Protein AF-A0A2D6R6U6-F1 (afdb_monomer)

Radius of gyration: 16.53 Å; Cα contacts (8 Å, |Δi|>4): 320; chains: 1; bounding box: 41×44×37 Å

Solvent-accessible surface area (backbone atoms only — not comparable to full-atom values): 11139 Å² total; per-residue (Å²): 133,80,77,81,86,73,83,76,66,48,96,68,79,71,74,35,70,37,63,84,36,68,64,39,64,75,57,48,53,78,77,46,60,88,78,75,74,70,75,86,62,77,70,47,96,72,96,57,82,69,40,32,35,40,24,59,66,36,67,55,63,60,60,64,62,50,55,50,46,52,56,31,35,74,85,51,52,38,37,34,40,40,35,25,20,75,60,87,32,64,49,41,37,47,33,55,37,48,74,24,45,37,32,29,30,71,57,94,58,29,40,35,30,33,59,62,76,26,39,39,36,37,38,54,41,75,38,60,62,87,79,50,86,69,68,77,25,38,30,39,48,48,57,98,48,68,78,61,32,64,76,74,37,72,61,49,65,58,52,50,59,68,26,37,43,85,69,17,38,37,41,50,84,55,98,60,63,69,71,62,72,76,72,55,95,87,59,64,66,47,83,82

Secondary structure (DSSP, 8-state):
-PPP--PPP---------TTPPP-HHHHTTTS-GGGG---PPP-----SS-EEEEET-TT--HHHHHHHHHH-TT--EEEEEEEESS--HHHHHHHHHHTT--EEEETTEEEEEETTEEEEEEEEES-GGGS-PPPEEEEEE-S-HHHHHHH-TTHHHHHHHHEEEEEEEEESSS-HHHHHTS-SS---EE-

Foldseek 3Di:
DPDPPDQDQDDDDFPAEDLPFAFQPVLVPVVDDPVLQPPQDDADDDPDQEFEEEEEQCQLVPVSVVNVCCNRHVPHQEYEYEYEYQDDNQSVNSVSCVVRRWGWDDDDQWIWYDPNRYTYIYRYHNDDLLPDQDAQGQEYEDDPCVVVCVVPPVCSVVSVVVSYDAQGEYEYPDPVPVVVVPPDDPGDYYYD

Mean predicted aligned error: 7.6 Å

Structure (mmCIF, N/CA/C/O backbone):
data_AF-A0A2D6R6U6-F1
#
_entry.id   AF-A0A2D6R6U6-F1
#
loop_
_atom_site.group_PDB
_atom_site.id
_atom_site.type_symbol
_atom_site.label_atom_id
_atom_site.label_alt_id
_atom_site.label_comp_id
_atom_site.label_asym_id
_atom_site.label_entity_id
_atom_site.label_seq_id
_atom_site.pdbx_PDB_ins_code
_atom_site.Cartn_x
_atom_site.Cartn_y
_atom_site.Cartn_z
_atom_site.occupancy
_atom_site.B_iso_or_equiv
_atom_site.auth_seq_id
_atom_site.auth_comp_id
_atom_site.auth_asym_id
_atom_site.auth_atom_id
_atom_site.pdbx_PDB_model_num
ATOM 1 N N . MET A 1 1 ? 19.396 -25.596 -2.307 1.00 34.66 1 MET A N 1
ATOM 2 C CA . MET A 1 1 ? 19.231 -24.477 -3.250 1.00 34.66 1 MET A CA 1
ATOM 3 C C . MET A 1 1 ? 17.756 -24.452 -3.569 1.00 34.66 1 MET A C 1
ATOM 5 O O . MET A 1 1 ? 17.288 -25.387 -4.201 1.00 34.66 1 MET A O 1
ATOM 9 N N . SER A 1 2 ? 17.017 -23.522 -2.977 1.00 37.47 2 SER A N 1
ATOM 10 C CA . SER A 1 2 ? 15.644 -23.236 -3.384 1.00 37.47 2 SER A CA 1
ATOM 11 C C . SER A 1 2 ? 15.709 -22.628 -4.780 1.00 37.47 2 SER A C 1
ATOM 13 O O . SER A 1 2 ? 16.531 -21.741 -5.023 1.00 37.47 2 SER A O 1
ATOM 15 N N . ASP A 1 3 ? 14.917 -23.156 -5.709 1.00 35.00 3 ASP A N 1
ATOM 16 C CA . ASP A 1 3 ? 14.762 -22.537 -7.020 1.00 35.00 3 ASP A CA 1
ATOM 17 C C . ASP A 1 3 ? 14.305 -21.081 -6.826 1.00 35.00 3 ASP A C 1
ATOM 19 O O . ASP A 1 3 ? 13.490 -20.819 -5.934 1.00 35.00 3 ASP A O 1
ATOM 23 N N . PRO A 1 4 ? 14.828 -20.115 -7.603 1.00 44.56 4 PRO A N 1
ATOM 24 C CA . PRO A 1 4 ? 14.353 -18.743 -7.521 1.00 44.56 4 PRO A CA 1
ATOM 25 C C . PRO A 1 4 ? 12.855 -18.740 -7.826 1.00 44.56 4 PRO A C 1
ATOM 27 O O . PRO A 1 4 ? 12.436 -19.183 -8.898 1.00 44.56 4 PRO A O 1
ATOM 30 N N . ILE A 1 5 ? 12.051 -18.258 -6.877 1.00 50.22 5 ILE A N 1
ATOM 31 C CA . ILE A 1 5 ? 10.611 -18.098 -7.062 1.00 50.22 5 ILE A CA 1
ATOM 32 C C . ILE A 1 5 ? 10.418 -16.982 -8.095 1.00 50.22 5 ILE A C 1
ATOM 34 O O . ILE A 1 5 ? 10.389 -15.797 -7.774 1.00 50.22 5 ILE A O 1
ATOM 38 N N . MET A 1 6 ? 10.364 -17.354 -9.374 1.00 53.22 6 MET A N 1
ATOM 39 C CA . MET A 1 6 ? 9.977 -16.441 -10.441 1.00 53.22 6 MET A CA 1
ATOM 40 C C . MET A 1 6 ? 8.458 -16.386 -10.492 1.00 53.22 6 MET A C 1
ATOM 42 O O . MET A 1 6 ? 7.807 -17.272 -11.048 1.00 53.22 6 MET A O 1
ATOM 46 N N . PHE A 1 7 ? 7.892 -15.322 -9.936 1.00 66.88 7 PHE A N 1
ATOM 47 C CA . PHE A 1 7 ? 6.492 -15.008 -10.161 1.00 66.88 7 PHE A CA 1
ATOM 48 C C . PHE A 1 7 ? 6.324 -14.557 -11.613 1.00 66.88 7 PHE A C 1
ATOM 50 O O . PHE A 1 7 ? 6.992 -13.631 -12.073 1.00 66.88 7 PHE A O 1
ATOM 57 N N . ILE A 1 8 ? 5.465 -15.246 -12.362 1.00 77.50 8 ILE A N 1
ATOM 58 C CA . ILE A 1 8 ? 5.165 -14.899 -13.752 1.00 77.50 8 ILE A CA 1
ATOM 59 C C . ILE A 1 8 ? 3.832 -14.151 -13.746 1.00 77.50 8 ILE A C 1
ATOM 61 O O . ILE A 1 8 ? 2.817 -14.739 -13.363 1.00 77.50 8 ILE A O 1
ATOM 65 N N . PRO A 1 9 ? 3.795 -12.874 -14.166 1.00 84.56 9 PRO A N 1
ATOM 66 C CA . PRO A 1 9 ? 2.547 -12.135 -14.195 1.00 84.56 9 PRO A CA 1
ATOM 67 C C . PRO A 1 9 ? 1.618 -12.769 -15.234 1.00 84.56 9 PRO A C 1
ATOM 69 O O . PRO A 1 9 ? 2.030 -13.052 -16.363 1.00 84.56 9 PRO A O 1
ATOM 72 N N . ARG A 1 10 ? 0.349 -12.964 -14.873 1.00 88.88 10 ARG A N 1
ATOM 73 C CA . ARG A 1 10 ? -0.690 -13.419 -15.804 1.00 88.88 10 ARG A CA 1
ATOM 74 C C . ARG A 1 10 ? -1.729 -12.334 -16.032 1.00 88.88 10 ARG A C 1
ATOM 76 O O . ARG A 1 10 ? -1.918 -11.431 -15.219 1.00 88.88 10 ARG A O 1
ATOM 83 N N . MET A 1 11 ? -2.417 -12.421 -17.166 1.00 88.06 11 MET A N 1
ATOM 84 C CA . MET A 1 11 ? -3.562 -11.558 -17.426 1.00 88.06 11 MET A CA 1
ATOM 85 C C . MET A 1 11 ? -4.702 -11.975 -16.491 1.00 88.06 11 MET A C 1
ATOM 87 O O . MET A 1 11 ? -5.223 -13.085 -16.592 1.00 88.06 11 MET A O 1
ATOM 91 N N . VAL A 1 12 ? -5.047 -11.093 -15.555 1.00 92.19 12 VAL A N 1
ATOM 92 C CA . VAL A 1 12 ? -6.158 -11.267 -14.616 1.00 92.19 12 VAL A CA 1
ATOM 93 C C . VAL A 1 12 ? -7.207 -10.205 -14.906 1.00 92.19 12 VAL A C 1
ATOM 95 O O . VAL A 1 12 ? -6.920 -9.009 -14.841 1.00 92.19 12 VAL A O 1
ATOM 98 N N . GLU A 1 13 ? -8.422 -10.655 -15.204 1.00 91.69 13 GLU A N 1
ATOM 99 C CA . GLU A 1 13 ? -9.580 -9.784 -15.395 1.00 91.69 13 GLU A CA 1
ATOM 100 C C . GLU A 1 13 ? -10.208 -9.409 -14.040 1.00 91.69 13 GLU A C 1
ATOM 102 O O . GLU A 1 13 ? -10.369 -10.286 -13.182 1.00 91.69 13 GLU A O 1
ATOM 107 N N . PRO A 1 14 ? -10.601 -8.138 -13.824 1.00 92.94 14 PRO A N 1
ATOM 108 C CA . PRO A 1 14 ? -11.310 -7.727 -12.617 1.00 92.94 14 PRO A CA 1
ATOM 109 C C . PRO A 1 14 ? -12.626 -8.497 -12.438 1.00 92.94 14 PRO A C 1
ATOM 111 O O . PRO A 1 14 ? -13.468 -8.541 -13.334 1.00 92.94 14 PRO A O 1
ATOM 114 N N . LYS A 1 15 ? -12.834 -9.062 -11.245 1.00 93.12 15 LYS A N 1
ATOM 115 C CA . LYS A 1 15 ? -14.048 -9.824 -10.881 1.00 93.12 15 LYS A CA 1
ATOM 116 C C . LYS A 1 15 ? -15.059 -8.992 -10.081 1.00 93.12 15 LYS A C 1
ATOM 118 O O . LYS A 1 15 ? -16.054 -9.527 -9.593 1.00 93.12 15 LYS A O 1
ATOM 123 N N . GLY A 1 16 ? -14.801 -7.692 -9.930 1.00 92.56 16 GLY A N 1
ATOM 124 C CA . GLY A 1 16 ? -15.546 -6.815 -9.032 1.00 92.56 16 GLY A CA 1
ATOM 125 C C . GLY A 1 16 ? -15.103 -6.974 -7.578 1.00 92.56 16 GLY A C 1
ATOM 126 O O . GLY A 1 16 ? -14.106 -7.623 -7.279 1.00 92.56 16 GLY A O 1
ATOM 127 N N . ILE A 1 17 ? -15.841 -6.357 -6.661 1.00 92.81 17 ILE A N 1
ATOM 128 C CA . ILE A 1 17 ? -15.498 -6.319 -5.236 1.00 92.81 17 ILE A CA 1
ATOM 129 C C . ILE A 1 17 ? -16.369 -7.331 -4.485 1.00 92.81 17 ILE A C 1
ATOM 131 O O . ILE A 1 17 ? -17.593 -7.279 -4.589 1.00 92.81 17 ILE A O 1
ATOM 135 N N . ASN A 1 18 ? -15.754 -8.227 -3.708 1.00 93.38 18 ASN A N 1
ATOM 136 C CA . ASN A 1 18 ? -16.461 -9.238 -2.917 1.00 93.38 18 ASN A CA 1
ATOM 137 C C . ASN A 1 18 ? -15.932 -9.260 -1.478 1.00 93.38 18 ASN A C 1
ATOM 139 O O . ASN A 1 18 ? -14.807 -9.691 -1.250 1.00 93.38 18 ASN A O 1
ATOM 143 N N . LYS A 1 19 ? -16.749 -8.819 -0.512 1.00 93.50 19 LYS A N 1
ATOM 144 C CA . LYS A 1 19 ? -16.375 -8.811 0.913 1.00 93.50 19 LYS A CA 1
ATOM 145 C C . LYS A 1 19 ? -16.313 -10.221 1.509 1.00 93.50 19 LYS A C 1
ATOM 147 O O . LYS A 1 19 ? -15.601 -10.462 2.471 1.00 93.50 19 LYS A O 1
ATOM 152 N N . GLN A 1 20 ? -17.070 -11.156 0.944 1.00 92.88 20 GLN A N 1
ATOM 153 C CA . GLN A 1 20 ? -17.152 -12.531 1.426 1.00 92.88 20 GLN A CA 1
ATOM 154 C C . GLN A 1 20 ? -16.005 -13.412 0.907 1.00 92.88 20 GLN A C 1
ATOM 156 O O . GLN A 1 20 ? -15.919 -14.577 1.290 1.00 92.88 20 GLN A O 1
ATOM 161 N N . ALA A 1 21 ? -15.147 -12.895 0.022 1.00 89.19 21 ALA A N 1
ATOM 162 C CA . ALA A 1 21 ? -13.956 -13.604 -0.422 1.00 89.19 21 ALA A CA 1
ATOM 163 C C . ALA A 1 21 ? -12.937 -13.661 0.725 1.00 89.19 21 ALA A C 1
ATOM 165 O O . ALA A 1 21 ? -12.518 -12.624 1.232 1.00 89.19 21 ALA A O 1
ATOM 166 N N . ILE A 1 22 ? -12.550 -14.872 1.130 1.00 86.56 22 ILE A N 1
ATOM 167 C CA . ILE A 1 22 ? -11.576 -15.092 2.202 1.00 86.56 22 ILE A CA 1
ATOM 168 C C . ILE A 1 22 ? -10.219 -15.410 1.556 1.00 86.56 22 ILE A C 1
ATOM 170 O O . ILE A 1 22 ? -10.116 -16.441 0.885 1.00 86.56 22 ILE A O 1
ATOM 174 N N . PRO A 1 23 ? -9.188 -14.564 1.749 1.00 90.19 23 PRO A N 1
ATOM 175 C CA . PRO A 1 23 ? -7.838 -14.834 1.272 1.00 90.19 23 PRO A CA 1
ATOM 176 C C . PRO A 1 23 ? -7.287 -16.174 1.783 1.00 90.19 23 PRO A C 1
ATOM 178 O O . PRO A 1 23 ? -7.346 -16.474 2.978 1.00 90.19 23 PRO A O 1
ATOM 181 N N . ASN A 1 24 ? -6.698 -16.968 0.890 1.00 90.81 24 ASN A N 1
ATOM 182 C CA . ASN A 1 24 ? -6.009 -18.206 1.240 1.00 90.81 24 ASN A CA 1
ATOM 183 C C . ASN A 1 24 ? -4.670 -17.892 1.932 1.00 90.81 24 ASN A C 1
ATOM 185 O O . ASN A 1 24 ? -3.688 -17.545 1.275 1.00 90.81 24 ASN A O 1
ATOM 189 N N . ARG A 1 25 ? -4.633 -18.041 3.263 1.00 87.19 25 ARG A N 1
ATOM 190 C CA . ARG A 1 25 ? -3.446 -17.780 4.096 1.00 87.19 25 ARG A CA 1
ATOM 191 C C . ARG A 1 25 ? -2.254 -18.670 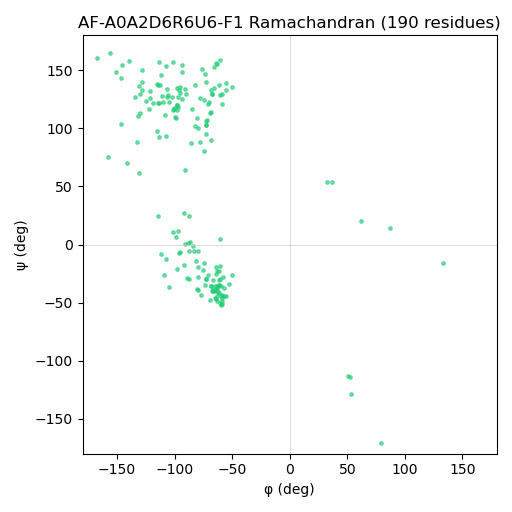3.766 1.00 87.19 25 ARG A C 1
ATOM 193 O O . ARG A 1 25 ? -1.135 -18.180 3.837 1.00 87.19 25 ARG A O 1
ATOM 200 N N . ASP A 1 26 ? -2.474 -19.926 3.385 1.00 86.81 26 ASP A N 1
ATOM 201 C CA . ASP A 1 26 ? -1.371 -20.824 3.031 1.00 86.81 26 ASP A CA 1
ATOM 202 C C . ASP A 1 26 ? -0.674 -20.352 1.756 1.00 86.81 26 ASP A C 1
ATOM 204 O O . ASP A 1 26 ? 0.548 -20.320 1.708 1.00 86.81 26 ASP A O 1
ATOM 208 N N . LYS A 1 27 ? -1.441 -19.867 0.774 1.00 86.94 27 LYS A N 1
ATOM 209 C CA . LYS A 1 27 ? -0.863 -19.251 -0.424 1.00 86.94 27 LYS A CA 1
ATOM 210 C C . LYS A 1 27 ? -0.172 -17.924 -0.149 1.00 86.94 27 LYS A C 1
ATOM 212 O O . LYS A 1 27 ? 0.832 -17.645 -0.781 1.00 86.94 27 LYS A O 1
ATOM 217 N N . ILE A 1 28 ? -0.683 -17.102 0.771 1.00 87.19 28 ILE A N 1
ATOM 218 C CA . ILE A 1 28 ? -0.016 -15.842 1.148 1.00 87.19 28 ILE A CA 1
ATOM 219 C C . ILE A 1 28 ? 1.416 -16.118 1.632 1.00 87.19 28 ILE A C 1
ATOM 221 O O . ILE A 1 28 ? 2.320 -15.373 1.271 1.00 87.19 28 ILE A O 1
ATOM 225 N N . ARG A 1 29 ? 1.638 -17.223 2.359 1.00 82.50 29 ARG A N 1
ATOM 226 C CA . ARG A 1 29 ? 2.976 -17.646 2.810 1.00 82.50 29 ARG A CA 1
ATOM 227 C C . ARG A 1 29 ? 3.941 -17.976 1.675 1.00 82.50 29 ARG A C 1
ATOM 229 O O . ARG A 1 29 ? 5.140 -17.909 1.870 1.00 82.50 29 ARG A O 1
ATOM 236 N N . GLU A 1 30 ? 3.444 -18.311 0.488 1.00 84.62 30 GLU A N 1
ATOM 237 C CA . GLU A 1 30 ? 4.302 -18.530 -0.684 1.00 84.62 30 GLU A CA 1
ATOM 238 C C . GLU A 1 30 ? 4.847 -17.208 -1.262 1.00 84.62 30 GLU A C 1
ATOM 240 O O . GLU A 1 30 ? 5.792 -17.230 -2.051 1.00 84.62 30 GLU A O 1
ATOM 245 N N . TYR A 1 31 ? 4.260 -16.063 -0.885 1.00 81.50 31 TYR A N 1
ATOM 246 C CA . TYR A 1 31 ? 4.647 -14.723 -1.348 1.00 81.50 31 TYR A CA 1
ATOM 247 C C . TYR A 1 31 ? 5.361 -13.873 -0.291 1.00 81.50 31 TYR A C 1
ATOM 249 O O . TYR A 1 31 ? 5.891 -12.819 -0.638 1.00 81.50 31 TYR A O 1
ATOM 257 N N . CYS A 1 32 ? 5.345 -14.295 0.970 1.00 74.81 32 CYS A N 1
ATOM 258 C CA . CYS A 1 32 ? 6.017 -13.628 2.082 1.00 74.81 32 CYS A CA 1
ATOM 259 C C . CYS A 1 32 ? 7.236 -14.452 2.511 1.00 74.81 32 CYS A C 1
ATOM 261 O O . CYS A 1 32 ? 7.265 -15.667 2.314 1.00 74.81 32 CYS A O 1
ATOM 263 N N . PHE A 1 33 ? 8.242 -13.808 3.097 1.00 65.31 33 PHE A N 1
ATOM 264 C CA . PHE A 1 33 ? 9.332 -14.546 3.738 1.00 65.31 33 PHE A CA 1
ATOM 265 C C . PHE A 1 33 ? 8.871 -15.113 5.094 1.00 65.31 33 PHE A C 1
ATOM 267 O O . PHE A 1 33 ? 7.981 -14.559 5.741 1.00 65.31 33 PHE A O 1
ATOM 274 N N . ASP A 1 34 ? 9.455 -16.240 5.522 1.00 57.00 34 ASP A N 1
ATOM 275 C CA . ASP A 1 34 ? 9.042 -16.964 6.738 1.00 57.00 34 ASP A CA 1
ATOM 276 C C . ASP A 1 34 ? 9.108 -16.100 8.019 1.00 57.00 34 ASP A C 1
ATOM 278 O O . ASP A 1 34 ? 8.351 -16.328 8.963 1.00 57.00 34 ASP A O 1
ATOM 282 N N . ASP A 1 35 ? 9.993 -15.103 8.050 1.00 53.91 35 ASP A N 1
ATOM 283 C CA . ASP A 1 35 ? 10.197 -14.136 9.134 1.00 53.91 35 ASP A CA 1
ATOM 284 C C . ASP A 1 35 ? 9.168 -12.988 9.158 1.00 53.91 35 ASP A C 1
ATOM 286 O O . ASP A 1 35 ? 8.931 -12.404 10.214 1.00 53.91 35 ASP A O 1
ATOM 290 N N . GLU A 1 36 ? 8.465 -12.725 8.053 1.00 55.34 36 GLU A N 1
ATOM 291 C CA . GLU A 1 36 ? 7.450 -11.661 7.941 1.00 55.34 36 GLU A CA 1
ATOM 292 C C . GLU A 1 36 ? 6.087 -12.049 8.554 1.00 55.34 36 GLU A C 1
ATOM 294 O O . GLU A 1 36 ? 5.157 -11.242 8.618 1.00 55.34 36 GLU A O 1
ATOM 299 N N . HIS A 1 37 ? 5.933 -13.299 9.001 1.00 48.91 37 HIS A N 1
ATOM 300 C CA . HIS A 1 37 ? 4.669 -13.832 9.517 1.00 48.91 37 HIS A CA 1
ATOM 301 C C . HIS A 1 37 ? 4.472 -13.686 11.027 1.00 48.91 37 HIS A C 1
ATOM 303 O O . HIS A 1 37 ? 3.334 -13.804 11.491 1.00 48.91 37 HIS A O 1
ATOM 309 N N . ASP A 1 38 ? 5.542 -13.447 11.787 1.00 49.56 38 ASP A N 1
ATOM 310 C CA . ASP A 1 38 ? 5.535 -13.533 13.255 1.00 49.56 38 ASP A CA 1
ATOM 311 C C . ASP A 1 38 ? 5.778 -12.175 13.938 1.00 49.56 38 ASP A C 1
ATOM 313 O O . ASP A 1 38 ? 6.224 -12.099 15.087 1.00 49.56 38 ASP A O 1
ATOM 317 N N . VAL A 1 39 ? 5.457 -11.079 13.242 1.00 52.00 39 VAL A N 1
ATOM 318 C CA . VAL A 1 39 ? 5.569 -9.731 13.804 1.00 52.00 39 VAL A CA 1
ATOM 319 C C . VAL A 1 39 ? 4.451 -9.530 14.835 1.00 52.00 39 VAL A C 1
ATOM 321 O O . VAL A 1 39 ? 3.304 -9.222 14.521 1.00 52.00 39 VAL A O 1
ATOM 324 N N . ARG A 1 40 ? 4.758 -9.767 16.113 1.00 53.22 40 ARG A N 1
ATOM 325 C CA . ARG A 1 40 ? 3.856 -9.439 17.226 1.00 53.22 40 ARG A CA 1
ATOM 326 C C . ARG A 1 40 ? 3.936 -7.952 17.508 1.00 53.22 40 ARG A C 1
ATOM 328 O O . ARG A 1 40 ? 4.719 -7.521 18.349 1.00 53.22 40 ARG A O 1
ATOM 335 N N . VAL A 1 41 ? 3.109 -7.188 16.814 1.00 63.22 41 VAL A N 1
ATOM 336 C CA . VAL A 1 41 ? 3.035 -5.747 17.013 1.00 63.22 41 VAL A CA 1
ATOM 337 C C . VAL A 1 41 ? 1.873 -5.399 17.936 1.00 63.22 41 VAL A C 1
ATOM 339 O O . VAL A 1 41 ? 0.776 -5.941 17.799 1.00 63.22 41 VAL A O 1
ATOM 342 N N . GLU A 1 42 ? 2.107 -4.514 18.905 1.00 64.94 42 GLU A N 1
ATOM 343 C CA . GLU A 1 42 ? 1.032 -3.992 19.750 1.00 64.94 42 GLU A CA 1
ATOM 344 C C . GLU A 1 42 ? 0.094 -3.105 18.922 1.00 64.94 42 GLU A C 1
ATOM 346 O O . GLU A 1 42 ? 0.555 -2.231 18.182 1.00 64.94 42 GLU A O 1
ATOM 351 N N . GLU A 1 43 ? -1.218 -3.320 19.071 1.00 75.62 43 GLU A N 1
ATOM 352 C CA . GLU A 1 43 ? -2.266 -2.510 18.440 1.00 75.62 43 GLU A CA 1
ATOM 353 C C . GLU A 1 43 ? -2.025 -1.019 18.691 1.00 75.62 43 GLU A C 1
ATOM 355 O O . GLU A 1 43 ? -1.744 -0.600 19.818 1.00 75.62 43 GLU A O 1
ATOM 360 N N . GLN A 1 44 ? -2.184 -0.211 17.642 1.00 72.00 44 GLN A N 1
ATOM 361 C CA . GLN A 1 44 ? -2.017 1.231 17.734 1.00 72.00 44 GLN A CA 1
ATOM 362 C C . GLN A 1 44 ? -3.324 1.980 17.491 1.00 72.00 44 GLN A C 1
ATOM 364 O O . GLN A 1 44 ?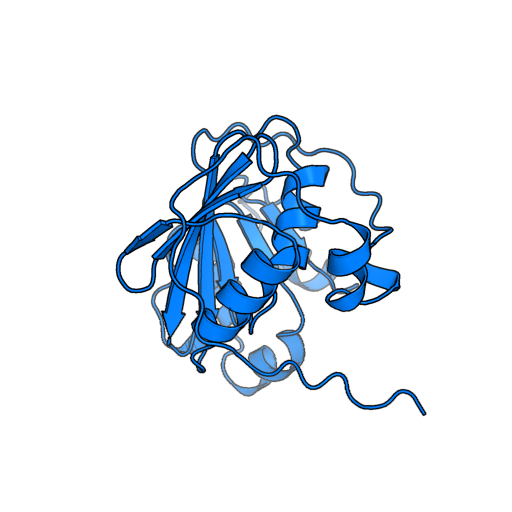 -4.068 1.674 16.557 1.00 72.00 44 GLN A O 1
ATOM 369 N N . PRO A 1 45 ? -3.622 3.019 18.292 1.00 71.62 45 PRO A N 1
ATOM 370 C CA . PRO A 1 45 ? -4.827 3.803 18.099 1.00 71.62 45 PRO A CA 1
ATOM 371 C C . PRO A 1 45 ? -4.694 4.683 16.849 1.00 71.62 45 PRO A C 1
ATOM 373 O O . PRO A 1 45 ? -4.084 5.751 16.885 1.00 71.62 45 PRO A O 1
ATOM 376 N N . LEU A 1 46 ? -5.337 4.279 15.753 1.00 76.94 46 LEU A N 1
ATOM 377 C CA . LEU A 1 46 ? -5.488 5.105 14.555 1.00 76.94 46 LEU A CA 1
ATOM 378 C C . LEU A 1 46 ? -6.930 5.599 14.428 1.00 76.94 46 LEU A C 1
ATOM 380 O O . LEU A 1 46 ? -7.795 4.941 13.859 1.00 76.94 46 LEU A O 1
ATOM 384 N N . ILE A 1 47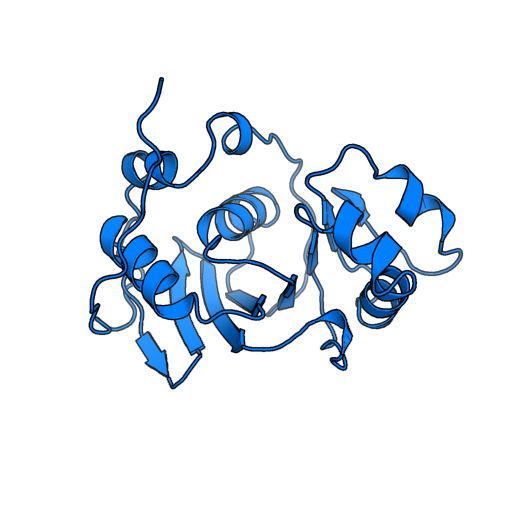 ? -7.196 6.795 14.955 1.00 78.06 47 ILE A N 1
ATOM 385 C CA . ILE A 1 47 ? -8.526 7.425 14.897 1.00 78.06 47 ILE A CA 1
ATOM 386 C C . ILE A 1 47 ? -8.614 8.293 13.637 1.00 78.06 47 ILE A C 1
ATOM 388 O O . ILE A 1 47 ? -8.683 9.521 13.704 1.00 78.06 47 ILE A O 1
ATOM 392 N N . ILE A 1 48 ? -8.537 7.651 12.473 1.00 84.06 48 ILE A N 1
ATOM 393 C CA . ILE A 1 48 ? -8.638 8.302 11.163 1.00 84.06 48 ILE A CA 1
ATOM 394 C C . ILE A 1 48 ? -9.583 7.466 10.309 1.00 84.06 48 ILE A C 1
ATOM 396 O O . ILE A 1 48 ? -9.395 6.264 10.179 1.00 84.06 48 ILE A O 1
ATOM 400 N N . GLU A 1 49 ? -10.610 8.095 9.738 1.00 82.31 49 GLU A N 1
ATOM 401 C CA . GLU A 1 49 ? -11.658 7.373 9.000 1.00 82.31 49 GLU A CA 1
ATOM 402 C C . GLU A 1 49 ? -11.139 6.762 7.686 1.00 82.31 49 GLU A C 1
ATOM 404 O O . GLU A 1 49 ? -11.564 5.683 7.281 1.00 82.31 49 GLU A O 1
ATOM 409 N N . HIS A 1 50 ? -10.213 7.461 7.024 1.00 89.81 50 HIS A N 1
ATOM 410 C CA . HIS A 1 50 ? -9.664 7.086 5.722 1.00 89.81 50 HIS A CA 1
ATOM 411 C C . HIS A 1 50 ? -8.153 7.386 5.666 1.00 89.81 50 HIS A C 1
ATOM 413 O O . HIS A 1 50 ? -7.735 8.342 5.004 1.00 89.81 50 HIS A O 1
ATOM 419 N N . PRO A 1 51 ? -7.316 6.638 6.406 1.00 95.94 51 PRO A N 1
ATOM 420 C CA . PRO A 1 51 ? -5.876 6.821 6.379 1.00 95.94 51 PRO A CA 1
ATOM 421 C C . PRO A 1 51 ? -5.303 6.534 4.988 1.00 95.94 51 PRO A C 1
ATOM 423 O O . PRO A 1 51 ? -5.861 5.783 4.186 1.00 95.94 51 PRO A O 1
ATOM 426 N N . LEU A 1 52 ? -4.146 7.141 4.734 1.00 97.69 52 LEU A N 1
ATOM 427 C CA . LEU A 1 52 ? -3.352 6.927 3.533 1.00 97.69 52 LEU A CA 1
ATOM 428 C C . LEU A 1 52 ? -2.010 6.367 3.979 1.00 97.69 52 LEU A C 1
ATOM 430 O O . LEU A 1 52 ? -1.321 7.011 4.776 1.00 97.69 52 LEU A O 1
ATOM 434 N N . LEU A 1 53 ? -1.681 5.187 3.466 1.00 96.94 53 LEU A N 1
A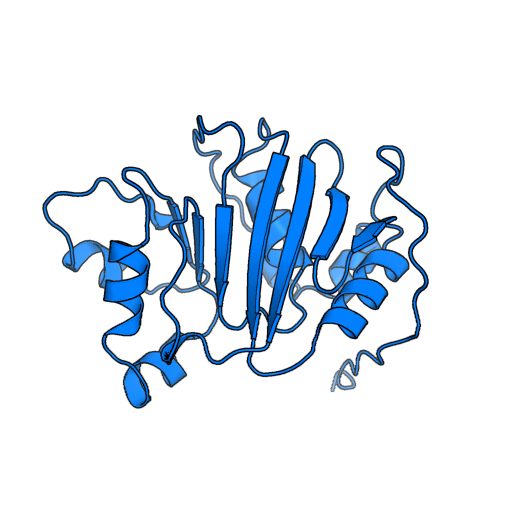TOM 435 C CA . LEU A 1 53 ? -0.393 4.532 3.621 1.00 96.94 53 LEU A CA 1
ATOM 436 C C . LEU A 1 53 ? 0.446 4.800 2.375 1.00 96.94 53 LEU A C 1
ATOM 438 O O . LEU A 1 53 ? 0.044 4.450 1.266 1.00 96.94 53 LEU A O 1
ATOM 442 N N . LEU A 1 54 ? 1.594 5.440 2.565 1.00 96.44 54 LEU A N 1
ATOM 443 C CA . LEU A 1 54 ? 2.584 5.675 1.522 1.00 96.44 54 LEU A CA 1
ATOM 444 C C . LEU A 1 54 ? 3.621 4.549 1.548 1.00 96.44 54 LEU A C 1
ATOM 446 O O . LEU A 1 54 ? 4.244 4.336 2.587 1.00 96.44 54 LEU A O 1
ATOM 450 N N . TYR A 1 55 ? 3.822 3.880 0.410 1.00 94.19 55 TYR A N 1
ATOM 451 C CA . TYR A 1 55 ? 4.813 2.813 0.261 1.00 94.19 55 TYR A CA 1
ATOM 452 C C . TYR A 1 55 ? 5.645 3.015 -1.022 1.00 94.19 55 TYR A C 1
ATOM 454 O O . TYR A 1 55 ? 5.252 2.566 -2.105 1.00 94.19 55 TYR A O 1
ATOM 462 N N . PRO A 1 56 ? 6.752 3.776 -0.949 1.00 91.81 56 PRO A N 1
ATOM 463 C CA . PRO A 1 56 ? 7.676 3.927 -2.066 1.00 91.81 56 PRO A CA 1
ATOM 464 C C . PRO A 1 56 ? 8.512 2.652 -2.256 1.00 91.81 56 PRO A C 1
ATOM 466 O O . PRO A 1 56 ? 8.807 1.972 -1.282 1.00 91.81 56 PRO A O 1
ATOM 469 N N . GLY A 1 57 ? 8.846 2.357 -3.518 1.00 89.31 57 GLY A N 1
ATOM 470 C CA . GLY A 1 57 ? 9.357 1.084 -4.058 1.00 89.31 57 GLY A CA 1
ATOM 471 C C . GLY A 1 57 ? 8.753 -0.144 -3.428 1.00 89.31 57 GLY A C 1
ATOM 472 O O . GLY A 1 57 ? 9.455 -1.030 -2.951 1.00 89.31 57 GLY A O 1
ATOM 473 N N . SER A 1 58 ? 7.430 -0.175 -3.457 1.00 89.12 58 SER A N 1
ATOM 474 C CA . SER A 1 58 ? 6.654 -1.321 -3.020 1.00 89.12 58 SER A CA 1
ATOM 475 C C . SER A 1 58 ? 6.952 -2.582 -3.834 1.00 89.12 58 SER A C 1
ATOM 477 O O . SER A 1 58 ? 6.550 -3.670 -3.438 1.00 89.12 58 SER A O 1
ATOM 479 N N . GLY A 1 59 ? 7.542 -2.470 -5.028 1.00 90.81 59 GLY A N 1
ATOM 480 C CA . GLY A 1 59 ? 7.601 -3.571 -5.973 1.00 90.81 59 GLY A CA 1
ATOM 481 C C . GLY A 1 59 ? 6.199 -4.132 -6.223 1.00 90.81 59 GLY A C 1
ATOM 482 O O . GLY A 1 59 ? 5.238 -3.394 -6.473 1.00 90.81 59 GLY A O 1
ATOM 483 N N . CYS A 1 60 ? 6.075 -5.450 -6.074 1.00 90.50 60 CYS A N 1
ATOM 484 C CA . CYS A 1 60 ? 4.798 -6.166 -6.053 1.00 90.50 60 CYS A CA 1
ATOM 485 C C . CYS A 1 60 ? 4.311 -6.545 -4.640 1.00 90.50 60 CYS A C 1
ATOM 487 O O . CYS A 1 60 ? 3.350 -7.303 -4.516 1.00 90.50 60 CYS A O 1
ATOM 489 N N . ASP A 1 61 ? 4.934 -6.016 -3.584 1.00 89.38 61 ASP A N 1
ATOM 490 C CA . ASP A 1 61 ? 4.683 -6.376 -2.187 1.00 89.38 61 ASP A CA 1
ATOM 491 C C . ASP A 1 61 ? 3.358 -5.804 -1.660 1.00 89.38 61 ASP A C 1
ATOM 493 O O . ASP A 1 61 ? 3.291 -4.764 -1.005 1.00 89.38 61 ASP A O 1
ATOM 497 N N . ILE A 1 62 ? 2.260 -6.483 -1.989 1.00 93.31 62 ILE A N 1
ATOM 498 C CA . ILE A 1 62 ? 0.925 -6.113 -1.517 1.00 93.31 62 ILE A CA 1
ATOM 499 C C . ILE A 1 62 ? 0.581 -6.740 -0.165 1.00 93.31 62 ILE A C 1
ATOM 501 O O . ILE A 1 62 ? -0.181 -6.151 0.598 1.00 93.31 62 ILE A O 1
ATOM 505 N N . PHE A 1 63 ? 1.117 -7.920 0.154 1.00 92.00 63 PHE A N 1
ATOM 506 C CA . PHE A 1 63 ? 0.695 -8.658 1.345 1.00 92.00 63 PHE A CA 1
ATOM 507 C C . PHE A 1 63 ? 1.352 -8.156 2.619 1.00 92.00 63 PHE A C 1
ATOM 509 O O . PHE A 1 63 ? 0.660 -8.050 3.627 1.00 92.00 63 PHE A O 1
ATOM 516 N N . HIS A 1 64 ? 2.628 -7.781 2.587 1.00 87.56 64 HIS A N 1
ATOM 517 C CA . HIS A 1 64 ? 3.321 -7.315 3.781 1.00 87.56 64 HIS A CA 1
ATOM 518 C C . HIS A 1 64 ? 2.641 -6.077 4.417 1.00 87.56 64 HIS A C 1
ATOM 520 O O . HIS A 1 64 ? 2.290 -6.146 5.603 1.00 87.56 64 HIS A O 1
ATOM 526 N N . PRO A 1 65 ? 2.337 -4.982 3.683 1.00 90.62 65 PRO A N 1
ATOM 527 C CA . PRO A 1 65 ? 1.620 -3.846 4.266 1.00 90.62 65 PRO A CA 1
ATOM 528 C C . PRO A 1 65 ? 0.176 -4.190 4.665 1.00 90.62 65 PRO A C 1
ATOM 530 O O . PRO A 1 65 ? -0.334 -3.619 5.627 1.00 90.62 65 PRO A O 1
ATOM 533 N N . LEU A 1 66 ? -0.494 -5.127 3.978 1.00 92.88 66 LEU A N 1
ATOM 534 C CA . LEU A 1 66 ? -1.832 -5.590 4.379 1.00 92.88 66 LEU A CA 1
ATOM 535 C C . LEU A 1 66 ? -1.805 -6.309 5.729 1.00 92.88 66 LEU A C 1
ATOM 537 O O . LEU A 1 66 ? -2.647 -6.027 6.578 1.00 92.88 66 LEU A O 1
ATOM 541 N N . LEU A 1 67 ? -0.842 -7.211 5.928 1.00 88.81 67 LEU A N 1
ATOM 542 C CA . LEU A 1 67 ? -0.683 -7.970 7.167 1.00 88.81 67 LEU A CA 1
ATOM 543 C C . LEU A 1 67 ? -0.377 -7.044 8.350 1.00 88.81 67 LEU A C 1
ATOM 545 O O . LEU A 1 67 ? -1.019 -7.163 9.391 1.00 88.81 67 LEU A O 1
ATOM 549 N N . HIS A 1 68 ? 0.518 -6.070 8.164 1.00 87.25 68 HIS A N 1
ATOM 550 C CA . HIS A 1 68 ? 0.832 -5.087 9.202 1.00 87.25 68 HIS A CA 1
ATOM 551 C C . HIS A 1 68 ? -0.371 -4.218 9.552 1.00 87.25 68 HIS A C 1
ATOM 553 O O . HIS A 1 68 ? -0.683 -4.051 10.725 1.00 87.25 68 HIS A O 1
ATOM 559 N N . VAL A 1 69 ? -1.082 -3.685 8.553 1.00 90.56 69 VAL A N 1
ATOM 560 C CA . VAL A 1 69 ? -2.273 -2.857 8.795 1.00 90.56 69 VAL A CA 1
ATOM 561 C C . VAL A 1 69 ? -3.372 -3.653 9.501 1.00 90.56 69 VAL A C 1
ATOM 563 O O . VAL A 1 69 ? -4.007 -3.120 10.408 1.00 90.56 69 VAL A O 1
ATOM 566 N N . GLU A 1 70 ? -3.583 -4.913 9.113 1.00 88.56 70 GLU A N 1
ATOM 567 C CA . GLU A 1 70 ? -4.557 -5.811 9.743 1.00 88.56 70 GLU A CA 1
ATOM 568 C C . GLU A 1 70 ? -4.264 -6.015 11.238 1.00 88.56 70 GLU A C 1
ATOM 570 O O . GLU A 1 70 ? -5.185 -5.975 12.054 1.00 88.56 70 GLU A O 1
ATOM 575 N N . GLN A 1 71 ? -2.995 -6.211 11.601 1.00 85.00 71 GLN A N 1
ATOM 576 C CA . GLN A 1 71 ? -2.576 -6.436 12.987 1.00 85.00 71 GLN A CA 1
ATOM 577 C C . GLN A 1 71 ? -2.552 -5.146 13.813 1.00 85.00 71 GLN A C 1
ATOM 579 O O . GLN A 1 71 ? -3.013 -5.128 14.953 1.00 85.00 71 GLN A O 1
ATOM 584 N N . LEU A 1 72 ? -2.029 -4.064 13.237 1.00 86.94 72 LEU A N 1
ATOM 585 C CA . LEU A 1 72 ? -1.838 -2.786 13.918 1.00 86.94 72 LEU A CA 1
ATOM 586 C C . LEU A 1 72 ? -3.132 -2.019 14.145 1.00 86.94 72 LEU A C 1
ATOM 588 O O . LEU A 1 72 ? -3.256 -1.313 15.146 1.00 86.94 72 LEU A O 1
ATOM 592 N N . PHE A 1 73 ? -4.071 -2.127 13.206 1.00 90.06 73 PHE A N 1
ATOM 593 C CA . PHE A 1 73 ? -5.287 -1.322 13.175 1.00 90.06 73 PHE A CA 1
ATOM 594 C C . PHE A 1 73 ? -6.528 -2.209 12.979 1.00 90.06 73 PHE A C 1
ATOM 596 O O . PHE A 1 73 ? -7.263 -2.034 12.005 1.00 90.06 73 PHE A O 1
ATOM 603 N N . PRO A 1 74 ? -6.826 -3.140 13.903 1.00 88.62 74 PRO A N 1
ATOM 604 C CA . PRO A 1 74 ? -7.893 -4.132 13.733 1.00 88.62 74 PRO A CA 1
ATOM 605 C C . PRO A 1 74 ? -9.299 -3.514 13.650 1.00 88.62 74 PRO A C 1
ATOM 607 O O . PRO A 1 74 ? -10.235 -4.145 13.162 1.00 88.62 74 PRO A O 1
ATOM 610 N N . SER A 1 75 ? -9.471 -2.273 14.114 1.00 89.56 75 SER A N 1
ATOM 611 C CA . SER A 1 75 ? -10.730 -1.522 14.010 1.00 89.56 75 SER A CA 1
ATOM 612 C C . SER A 1 75 ? -10.879 -0.727 12.705 1.00 89.56 75 SER A C 1
ATOM 614 O O . SER A 1 75 ? -11.938 -0.139 12.459 1.00 89.56 75 SER A O 1
ATOM 616 N N . LEU A 1 76 ? -9.847 -0.696 11.855 1.00 92.69 76 LEU A N 1
ATOM 617 C CA . LEU A 1 76 ? -9.843 0.085 10.627 1.00 92.69 76 LEU A CA 1
ATOM 618 C C . LEU A 1 76 ? -10.717 -0.566 9.552 1.00 92.69 76 LEU A C 1
ATOM 620 O O . LEU A 1 76 ? -10.510 -1.707 9.155 1.00 92.69 76 LEU A O 1
ATOM 624 N N . GLN A 1 77 ? -11.678 0.194 9.029 1.00 94.06 77 GLN A N 1
ATOM 625 C CA . GLN A 1 77 ? -12.624 -0.310 8.026 1.00 94.06 77 GLN A CA 1
ATOM 626 C C . GLN A 1 77 ? -12.244 0.052 6.592 1.00 94.06 77 GLN A C 1
ATOM 628 O O . GLN A 1 77 ? -12.741 -0.566 5.651 1.00 94.06 77 GLN A O 1
ATOM 633 N N . LYS A 1 78 ? -11.421 1.087 6.398 1.00 96.56 78 LYS A N 1
ATOM 634 C CA . LYS A 1 78 ? -11.045 1.595 5.076 1.00 96.56 78 LYS A CA 1
ATOM 635 C C . LYS A 1 78 ? -9.621 2.123 5.088 1.00 96.56 78 LYS A C 1
ATOM 637 O O . LYS A 1 78 ? -9.222 2.771 6.047 1.00 96.56 78 LYS A O 1
ATOM 642 N N . ILE A 1 79 ? -8.886 1.921 4.001 1.00 97.88 79 ILE A N 1
ATOM 643 C CA . ILE A 1 79 ? -7.556 2.504 3.825 1.00 97.88 79 ILE A CA 1
ATOM 644 C C . ILE A 1 79 ? -7.245 2.742 2.352 1.00 97.88 79 ILE A C 1
ATOM 646 O O . ILE A 1 79 ? -7.677 1.992 1.472 1.00 97.88 79 ILE A O 1
ATOM 650 N N . THR A 1 80 ? -6.455 3.778 2.098 1.00 98.44 80 THR A N 1
ATOM 651 C CA . THR A 1 80 ? -5.844 4.015 0.797 1.00 98.44 80 THR A CA 1
ATOM 652 C C . THR A 1 80 ? -4.369 3.648 0.853 1.00 98.44 80 THR A C 1
ATOM 654 O O . THR A 1 80 ? -3.620 4.208 1.648 1.00 98.44 80 THR A O 1
ATOM 657 N N . PHE A 1 81 ? -3.935 2.733 -0.004 1.00 98.31 81 PHE A N 1
ATOM 658 C CA . PHE A 1 81 ? -2.526 2.442 -0.240 1.00 98.31 81 PHE A CA 1
ATOM 659 C C . PHE A 1 81 ? -2.057 3.245 -1.443 1.00 98.31 81 PHE A C 1
ATOM 661 O O . PHE A 1 81 ? -2.692 3.218 -2.495 1.00 98.31 81 PHE A O 1
ATOM 668 N N . HIS A 1 82 ? -0.942 3.950 -1.304 1.00 97.81 82 HIS A N 1
ATOM 669 C CA . HIS A 1 82 ? -0.275 4.628 -2.406 1.00 97.81 82 HIS A CA 1
ATOM 670 C C . HIS A 1 82 ? 1.088 3.985 -2.618 1.00 97.81 82 HIS A C 1
ATOM 672 O O . HIS A 1 82 ? 2.055 4.284 -1.919 1.00 97.81 82 HIS A O 1
ATOM 678 N N . PHE A 1 83 ? 1.123 3.072 -3.583 1.00 96.38 83 PHE A N 1
ATOM 679 C CA . PHE A 1 83 ? 2.321 2.359 -3.999 1.00 96.38 83 PHE A CA 1
ATOM 680 C C . PHE A 1 83 ? 3.002 3.159 -5.100 1.00 96.38 83 PHE A C 1
ATOM 682 O O . PHE A 1 83 ? 2.354 3.567 -6.068 1.00 96.38 83 PHE A O 1
ATOM 689 N N . ILE A 1 84 ? 4.297 3.405 -4.943 1.00 94.69 84 ILE A N 1
ATOM 690 C CA . ILE A 1 84 ? 5.098 4.139 -5.923 1.00 94.69 84 ILE A CA 1
ATOM 691 C C . ILE A 1 84 ? 6.274 3.261 -6.300 1.00 94.69 84 ILE A C 1
ATOM 693 O O . ILE A 1 84 ? 7.050 2.908 -5.426 1.00 94.69 84 ILE A O 1
ATOM 697 N N . ASP A 1 85 ? 6.447 2.960 -7.579 1.00 93.31 85 ASP A N 1
ATOM 698 C CA . ASP A 1 85 ? 7.602 2.197 -8.049 1.00 93.31 85 ASP A CA 1
ATOM 699 C C . ASP A 1 85 ? 8.040 2.666 -9.439 1.00 93.31 85 ASP A C 1
ATOM 701 O O . ASP A 1 85 ? 7.239 3.224 -10.185 1.00 93.31 85 ASP A O 1
ATOM 705 N N . GLN A 1 86 ? 9.307 2.474 -9.797 1.00 91.75 86 GLN A N 1
ATOM 706 C CA . GLN A 1 86 ? 9.803 2.820 -11.129 1.00 91.75 86 GLN A CA 1
ATOM 707 C C . GLN A 1 86 ? 9.299 1.842 -12.195 1.00 91.75 86 GLN A C 1
ATOM 709 O O . GLN A 1 86 ? 9.087 2.254 -13.339 1.00 91.75 86 GLN A O 1
ATOM 714 N N . ASP A 1 87 ? 9.048 0.589 -11.813 1.00 92.25 87 ASP A N 1
ATOM 715 C CA . ASP A 1 87 ? 8.560 -0.448 -12.714 1.00 92.25 87 ASP A CA 1
ATOM 716 C C . ASP A 1 87 ? 7.053 -0.698 -12.558 1.00 92.25 87 ASP A C 1
ATOM 718 O O . ASP A 1 87 ? 6.417 -0.423 -11.538 1.00 92.25 87 ASP A O 1
ATOM 722 N N . ASN A 1 88 ? 6.440 -1.249 -13.607 1.00 91.88 88 ASN A N 1
ATOM 723 C CA . ASN A 1 88 ? 5.014 -1.562 -13.602 1.00 91.88 88 ASN A CA 1
ATOM 724 C C . ASN A 1 88 ? 4.728 -2.945 -12.996 1.00 91.88 88 ASN A C 1
ATOM 726 O O . ASN A 1 88 ? 4.578 -3.933 -13.717 1.00 91.88 88 ASN A O 1
ATOM 730 N N . TYR A 1 89 ? 4.569 -2.997 -11.674 1.00 93.56 89 TYR A N 1
ATOM 731 C CA . TYR A 1 89 ? 4.244 -4.225 -10.937 1.00 93.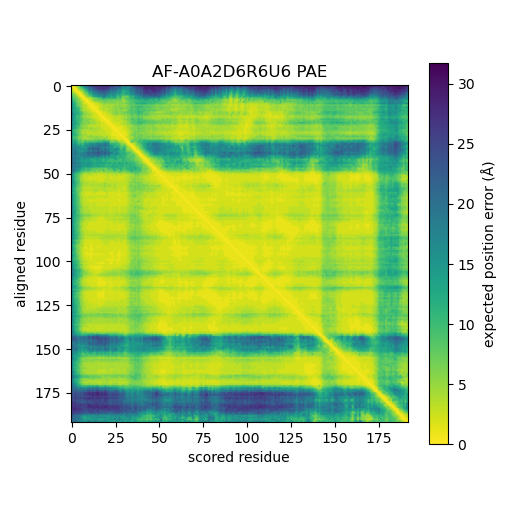56 89 TYR A CA 1
ATOM 732 C C . TYR A 1 89 ? 2.747 -4.521 -10.805 1.00 93.56 89 TYR A C 1
ATOM 734 O O . TYR A 1 89 ? 2.366 -5.548 -10.240 1.00 93.56 89 TYR A O 1
ATOM 742 N N . LEU A 1 90 ? 1.869 -3.683 -11.366 1.00 93.69 90 LEU A N 1
ATOM 743 C CA . LEU A 1 90 ? 0.425 -3.834 -11.187 1.00 93.69 90 LEU A CA 1
ATOM 744 C C . LEU A 1 90 ? -0.102 -5.191 -11.694 1.00 93.69 90 LEU A C 1
ATOM 746 O O . LEU A 1 90 ? -1.012 -5.764 -11.097 1.00 93.69 90 LEU A O 1
ATOM 750 N N . ALA A 1 91 ? 0.464 -5.729 -12.779 1.00 93.19 91 ALA A N 1
ATOM 751 C CA . ALA A 1 91 ? 0.091 -7.053 -13.288 1.00 93.19 91 ALA A CA 1
ATOM 752 C C . ALA A 1 91 ? 0.446 -8.184 -12.303 1.00 93.19 91 ALA A C 1
ATOM 754 O O . ALA A 1 91 ? -0.314 -9.145 -12.162 1.00 93.19 91 ALA A O 1
ATOM 755 N N . MET A 1 92 ? 1.566 -8.043 -11.591 1.00 94.12 92 MET A N 1
ATOM 756 C CA . MET A 1 92 ? 1.984 -8.992 -10.564 1.00 94.12 92 MET A CA 1
ATOM 757 C C . MET A 1 92 ? 1.062 -8.925 -9.352 1.00 94.12 92 MET A C 1
ATOM 759 O O . MET A 1 92 ? 0.528 -9.945 -8.936 1.00 94.12 92 MET A O 1
ATOM 763 N N . ILE A 1 93 ? 0.779 -7.713 -8.867 1.00 95.81 93 ILE A N 1
ATOM 764 C CA . ILE A 1 93 ? -0.125 -7.489 -7.732 1.00 95.81 93 ILE A CA 1
ATOM 765 C C . ILE A 1 93 ? -1.498 -8.119 -8.004 1.00 95.81 93 ILE A C 1
ATOM 767 O O . ILE A 1 93 ? -2.040 -8.826 -7.161 1.00 95.81 93 ILE A O 1
ATOM 771 N N . LYS A 1 94 ? -2.048 -7.936 -9.211 1.00 96.12 94 LYS A N 1
ATOM 772 C CA . LYS A 1 94 ? -3.312 -8.577 -9.616 1.00 96.12 94 LYS A CA 1
ATOM 773 C C . LYS A 1 94 ? -3.237 -10.101 -9.610 1.00 96.12 94 LYS A C 1
ATOM 775 O O . LYS A 1 94 ? -4.194 -10.748 -9.198 1.00 96.12 94 LYS A O 1
ATOM 780 N N . THR A 1 95 ? -2.123 -10.655 -10.087 1.00 95.12 95 THR A N 1
ATOM 781 C CA . THR A 1 95 ? -1.875 -12.103 -10.088 1.00 95.12 95 THR A CA 1
ATOM 782 C C . THR A 1 95 ? -1.880 -12.640 -8.662 1.00 95.12 95 THR A C 1
ATOM 784 O O . THR A 1 95 ? -2.646 -13.550 -8.368 1.00 95.12 95 THR A O 1
ATOM 787 N N . MET A 1 96 ? -1.127 -11.999 -7.767 1.00 94.81 96 MET A N 1
ATOM 788 C CA . MET A 1 96 ? -1.044 -12.360 -6.352 1.00 94.81 96 MET A CA 1
ATOM 789 C C . MET A 1 96 ? -2.413 -12.299 -5.667 1.00 94.81 96 MET A C 1
ATOM 791 O O . MET A 1 96 ? -2.818 -13.264 -5.023 1.00 94.81 96 MET A O 1
ATOM 795 N N . LEU A 1 97 ? -3.162 -11.203 -5.851 1.00 95.75 97 LEU A N 1
ATOM 796 C CA . LEU A 1 97 ? -4.513 -11.057 -5.298 1.00 95.75 97 LEU A CA 1
ATOM 797 C C . LEU A 1 97 ? -5.452 -12.165 -5.799 1.00 95.75 97 LEU A C 1
ATOM 799 O O . LEU A 1 97 ? -6.151 -12.781 -4.996 1.00 95.75 97 LEU A O 1
ATOM 803 N N . ASP A 1 98 ? -5.443 -12.465 -7.099 1.00 95.06 98 ASP A N 1
ATOM 804 C CA . ASP A 1 98 ? -6.279 -13.528 -7.668 1.00 95.06 98 ASP A CA 1
ATOM 805 C C . ASP A 1 98 ? -5.873 -14.920 -7.174 1.00 95.06 98 ASP A C 1
ATOM 807 O O . ASP A 1 98 ? -6.735 -15.749 -6.884 1.00 95.06 98 ASP A O 1
ATOM 811 N N . ASP A 1 99 ? -4.570 -15.176 -7.041 1.00 94.12 99 ASP A N 1
ATOM 812 C CA . ASP A 1 99 ? -4.036 -16.461 -6.595 1.00 94.12 99 ASP A CA 1
ATOM 813 C C . ASP A 1 99 ? -4.468 -16.795 -5.168 1.00 94.12 99 ASP A C 1
ATOM 815 O O . ASP A 1 99 ? -4.804 -17.955 -4.898 1.00 94.12 99 ASP A O 1
ATOM 819 N N . VAL A 1 100 ? -4.521 -15.792 -4.286 1.00 94.75 100 VAL A N 1
ATOM 820 C CA . VAL A 1 100 ? -5.012 -15.947 -2.909 1.00 94.75 100 VAL A CA 1
ATOM 821 C C . VAL A 1 100 ? -6.537 -15.845 -2.806 1.00 94.75 100 VAL A C 1
ATOM 823 O O . VAL A 1 100 ? -7.078 -16.015 -1.720 1.00 94.75 100 VAL A O 1
ATOM 826 N N . GLY A 1 101 ? -7.250 -15.613 -3.912 1.00 94.44 101 GLY A N 1
ATOM 827 C CA . GLY A 1 101 ? -8.714 -15.584 -3.953 1.00 94.44 101 GLY A CA 1
ATOM 828 C C . GLY A 1 101 ? -9.354 -14.228 -3.638 1.00 94.44 101 GLY A C 1
ATOM 829 O O . GLY A 1 101 ? -10.563 -14.169 -3.422 1.00 94.44 101 GLY A O 1
ATOM 830 N N . VAL A 1 102 ? -8.589 -13.133 -3.631 1.00 96.06 102 VAL A N 1
ATOM 831 C CA . VAL A 1 102 ? -9.124 -11.772 -3.481 1.00 96.06 102 VAL A CA 1
ATOM 832 C C . VAL A 1 102 ? -9.726 -11.299 -4.802 1.00 96.06 102 VAL A C 1
ATOM 834 O O . VAL A 1 102 ? -9.078 -11.288 -5.848 1.00 96.06 102 VAL A O 1
ATOM 837 N N . HIS A 1 103 ? -10.982 -10.860 -4.751 1.00 95.81 103 HIS A N 1
ATOM 838 C CA . HIS A 1 103 ? -11.642 -10.220 -5.885 1.00 95.81 103 HIS A CA 1
ATOM 839 C C . HIS A 1 103 ? -11.432 -8.707 -5.824 1.00 95.81 103 HIS A C 1
ATOM 841 O O . HIS A 1 103 ? -11.641 -8.087 -4.778 1.00 95.81 103 HIS A O 1
ATOM 847 N N . PHE A 1 104 ? -11.073 -8.114 -6.960 1.00 97.44 104 PHE A N 1
ATOM 848 C CA . PHE A 1 104 ? -10.869 -6.678 -7.082 1.00 97.44 104 PHE A CA 1
ATOM 849 C C . PHE A 1 104 ? -11.648 -6.070 -8.254 1.00 97.44 104 PHE A C 1
ATOM 851 O O . PHE A 1 104 ? -11.870 -6.696 -9.298 1.00 97.44 104 PHE A O 1
ATOM 858 N N . ALA A 1 105 ? -12.025 -4.805 -8.083 1.00 97.38 105 ALA A N 1
ATOM 859 C CA . ALA A 1 105 ? -12.348 -3.901 -9.177 1.00 97.38 105 ALA A CA 1
ATOM 860 C C . ALA A 1 105 ? -11.106 -3.092 -9.564 1.00 97.38 105 ALA A C 1
ATOM 862 O O . ALA A 1 105 ? -10.210 -2.878 -8.746 1.00 97.38 105 ALA A O 1
ATOM 863 N N . GLN A 1 106 ? -11.068 -2.631 -10.811 1.00 95.88 106 GLN A N 1
ATOM 864 C CA . GLN A 1 106 ? -9.985 -1.807 -11.330 1.00 95.88 106 GLN A CA 1
ATOM 865 C C . GLN A 1 106 ? -10.546 -0.579 -12.046 1.00 95.88 106 GLN A C 1
ATOM 867 O O . GLN A 1 106 ? -11.442 -0.705 -12.878 1.00 95.88 106 GLN A O 1
ATOM 872 N N . ASP A 1 107 ? -9.934 0.575 -11.790 1.00 93.75 107 ASP A N 1
ATOM 873 C CA . ASP A 1 107 ? -10.031 1.764 -12.636 1.00 93.75 107 ASP A CA 1
ATOM 874 C C . ASP A 1 107 ? -8.618 2.285 -12.926 1.00 93.75 107 ASP A C 1
ATOM 876 O O . ASP A 1 107 ? -7.901 2.719 -12.028 1.00 93.75 107 ASP A O 1
ATOM 880 N N . LYS A 1 108 ? -8.178 2.217 -14.187 1.00 91.12 108 LYS A N 1
ATOM 881 C CA . LYS A 1 108 ? -6.812 2.586 -14.606 1.00 91.12 108 LYS A CA 1
ATOM 882 C C . LYS A 1 108 ? -5.740 1.892 -13.743 1.00 91.12 108 LYS A C 1
ATOM 884 O O . LYS A 1 108 ? -5.595 0.673 -13.833 1.00 91.12 108 LYS A O 1
ATOM 889 N N . GLN A 1 109 ? -4.994 2.668 -12.954 1.00 91.12 109 GLN A N 1
ATOM 890 C CA . GLN A 1 109 ? -3.917 2.231 -12.057 1.00 91.12 109 GLN A CA 1
ATOM 891 C C . GLN A 1 109 ? -4.386 2.056 -10.601 1.00 91.12 109 GLN A C 1
ATOM 893 O O . GLN A 1 109 ? -3.575 1.941 -9.685 1.00 91.12 109 GLN A O 1
ATOM 898 N N . GLN A 1 110 ? -5.698 2.075 -10.377 1.00 96.62 110 GLN A N 1
ATOM 899 C CA . GLN A 1 110 ? -6.310 1.897 -9.074 1.00 96.62 110 GLN A CA 1
ATOM 900 C C . GLN A 1 110 ? -6.964 0.519 -8.986 1.00 96.62 110 GLN A C 1
ATOM 902 O O . GLN A 1 110 ? -7.698 0.123 -9.895 1.00 96.62 110 GLN A O 1
ATOM 907 N N . LEU A 1 111 ? -6.726 -0.191 -7.883 1.00 97.88 111 LEU A N 1
ATOM 908 C CA . LEU A 1 111 ? -7.463 -1.394 -7.499 1.00 97.88 111 LEU A CA 1
ATOM 909 C C . LEU A 1 111 ? -8.303 -1.111 -6.259 1.00 97.88 111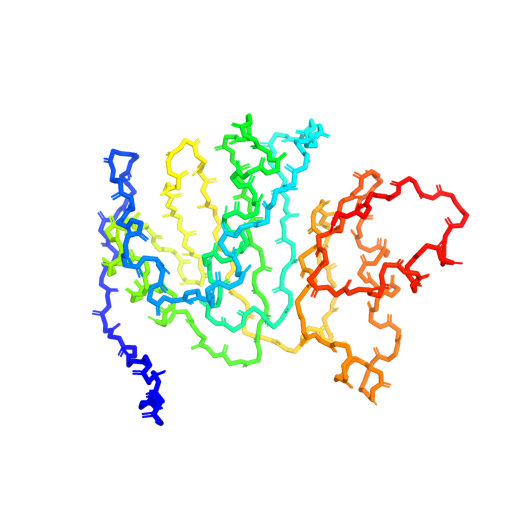 LEU A C 1
ATOM 911 O O . LEU A 1 111 ? -7.899 -0.355 -5.378 1.00 97.88 111 LEU A O 1
ATOM 915 N N . GLN A 1 112 ? -9.465 -1.744 -6.178 1.00 98.38 112 GLN A N 1
ATOM 916 C CA . GLN A 1 112 ? -10.313 -1.719 -4.992 1.00 98.38 112 GLN A CA 1
ATOM 917 C C . GLN A 1 112 ? -10.712 -3.139 -4.629 1.00 98.38 112 GLN A C 1
ATOM 919 O O . GLN A 1 112 ? -11.186 -3.880 -5.491 1.00 98.38 112 GLN A O 1
ATOM 924 N N . PHE A 1 113 ? -10.529 -3.519 -3.370 1.00 98.06 113 PHE A N 1
ATOM 925 C CA . PHE A 1 113 ? -10.825 -4.864 -2.888 1.00 98.06 113 PHE A CA 1
ATOM 926 C C . PHE A 1 113 ? -11.093 -4.873 -1.383 1.00 98.06 113 PHE A C 1
ATOM 928 O O . PHE A 1 113 ? -10.796 -3.911 -0.676 1.00 98.06 113 PHE A O 1
ATOM 935 N N . TRP A 1 114 ? -11.669 -5.970 -0.899 1.00 97.56 114 TRP A N 1
ATOM 936 C CA . TRP A 1 114 ? -11.759 -6.237 0.534 1.00 97.56 114 TRP A CA 1
ATOM 937 C C . TRP A 1 114 ? -10.603 -7.126 0.970 1.00 97.56 114 TRP A C 1
ATOM 939 O O . TRP A 1 114 ? -10.296 -8.124 0.319 1.00 97.56 114 TRP A O 1
ATOM 949 N N . TRP A 1 115 ? -10.002 -6.760 2.093 1.00 95.25 115 TRP A N 1
ATOM 950 C CA . TRP A 1 115 ? -9.120 -7.595 2.888 1.00 95.25 115 TRP A CA 1
ATOM 951 C C . TRP A 1 115 ? -9.825 -7.860 4.219 1.00 95.25 115 TRP A C 1
ATOM 953 O O . TRP A 1 115 ? -9.796 -7.031 5.125 1.00 95.25 115 TRP A O 1
ATOM 963 N N . HIS A 1 116 ? -10.561 -8.969 4.300 1.00 89.44 116 HIS A N 1
ATOM 964 C CA . HIS A 1 116 ? -11.518 -9.244 5.382 1.00 89.44 116 HIS A CA 1
ATOM 965 C C . HIS A 1 116 ? -12.515 -8.087 5.589 1.00 89.44 116 HIS A C 1
ATOM 967 O O . HIS A 1 116 ? -13.332 -7.800 4.712 1.00 89.44 116 HIS A O 1
ATOM 973 N N . ASP A 1 117 ? -12.453 -7.407 6.736 1.00 91.31 117 ASP A N 1
ATOM 974 C CA . ASP A 1 117 ? -13.299 -6.265 7.088 1.00 91.31 117 ASP A CA 1
ATOM 975 C C . ASP A 1 117 ? -12.706 -4.900 6.702 1.00 91.31 117 ASP A C 1
ATOM 977 O O . ASP A 1 117 ? -13.361 -3.875 6.905 1.00 91.31 117 ASP A O 1
ATOM 981 N N . LEU A 1 118 ? -11.521 -4.882 6.086 1.00 95.06 118 LEU A N 1
ATOM 982 C CA . LEU A 1 118 ? -10.839 -3.684 5.607 1.00 95.06 118 LEU A CA 1
ATOM 983 C C . LEU A 1 118 ? -11.086 -3.480 4.108 1.00 95.06 118 LEU A C 1
ATOM 985 O O . LEU A 1 118 ? -10.715 -4.305 3.274 1.00 95.06 118 LEU A O 1
ATOM 989 N N . PHE A 1 119 ? -11.681 -2.352 3.738 1.00 97.12 119 PHE A N 1
ATOM 990 C CA . PHE A 1 119 ? -11.801 -1.939 2.345 1.00 97.12 119 PHE A CA 1
ATOM 991 C C . PHE A 1 119 ? -10.543 -1.196 1.898 1.00 97.12 119 PHE A C 1
ATOM 993 O O . PHE A 1 119 ? -10.238 -0.109 2.393 1.00 97.12 119 PHE A O 1
ATOM 1000 N N . VAL A 1 120 ? -9.832 -1.759 0.928 1.00 98.31 120 VAL A N 1
ATOM 1001 C CA . VAL A 1 120 ? -8.557 -1.232 0.447 1.00 98.31 120 VAL A CA 1
ATOM 1002 C C . VAL A 1 120 ? -8.755 -0.581 -0.910 1.00 98.31 120 VAL A C 1
ATOM 1004 O O . VAL A 1 120 ? -9.290 -1.185 -1.841 1.00 98.31 120 VAL A O 1
ATOM 1007 N N . THR A 1 121 ? -8.288 0.657 -1.032 1.00 98.38 121 THR A N 1
ATOM 1008 C CA . THR A 1 121 ? -8.064 1.304 -2.323 1.00 98.38 121 THR A CA 1
ATOM 1009 C C . THR A 1 121 ? -6.567 1.415 -2.569 1.00 98.38 121 THR A C 1
ATOM 1011 O O . THR A 1 121 ? -5.886 2.175 -1.895 1.00 98.38 121 THR A O 1
ATOM 1014 N N . LEU A 1 122 ? -6.048 0.676 -3.542 1.00 98.31 122 LEU A N 1
ATOM 1015 C CA . LEU A 1 122 ? -4.649 0.734 -3.948 1.00 98.31 122 LEU A CA 1
ATOM 1016 C C . LEU A 1 122 ? -4.498 1.655 -5.156 1.00 98.31 122 LEU A C 1
ATOM 1018 O O . LEU A 1 122 ? -5.019 1.347 -6.222 1.00 98.31 122 LEU A O 1
ATOM 1022 N N . HIS A 1 123 ? -3.741 2.736 -5.014 1.00 97.88 123 HIS A N 1
ATOM 1023 C CA . HIS A 1 123 ? -3.241 3.549 -6.117 1.00 97.88 123 HIS A CA 1
ATOM 1024 C C . HIS A 1 123 ? -1.807 3.135 -6.420 1.00 97.88 123 HIS A C 1
ATOM 1026 O O . HIS A 1 123 ? -0.920 3.332 -5.590 1.00 97.88 123 HIS A O 1
ATOM 1032 N N . PHE A 1 124 ? -1.580 2.589 -7.612 1.00 97.06 124 PHE A N 1
ATOM 1033 C CA . PHE A 1 124 ? -0.241 2.284 -8.095 1.00 97.06 124 PHE A CA 1
ATOM 1034 C C . PHE A 1 124 ? 0.261 3.421 -8.991 1.00 97.06 124 PHE A C 1
ATOM 1036 O O . PHE A 1 124 ? -0.407 3.822 -9.944 1.00 97.06 124 PHE A O 1
ATOM 1043 N N . GLN A 1 125 ? 1.437 3.963 -8.701 1.00 96.25 125 GLN A N 1
ATOM 1044 C CA . GLN A 1 125 ? 2.037 5.042 -9.473 1.00 96.25 125 GLN A CA 1
ATOM 1045 C C . GLN A 1 125 ? 3.409 4.622 -9.990 1.00 96.25 125 GLN A C 1
ATOM 1047 O O . GLN A 1 125 ? 4.340 4.432 -9.215 1.00 96.25 125 GLN A O 1
ATOM 1052 N N . ILE A 1 126 ? 3.534 4.557 -11.316 1.00 95.75 126 ILE A N 1
ATOM 1053 C CA . ILE A 1 126 ? 4.810 4.296 -11.987 1.00 95.75 126 ILE A CA 1
ATOM 1054 C C . ILE A 1 126 ? 5.613 5.601 -12.009 1.00 95.75 126 ILE A C 1
ATOM 1056 O O . ILE A 1 126 ? 5.314 6.496 -12.805 1.00 95.75 126 ILE A O 1
ATOM 1060 N N . ALA A 1 127 ? 6.570 5.750 -11.096 1.00 93.38 127 ALA A N 1
ATOM 1061 C CA . ALA A 1 127 ? 7.417 6.928 -10.965 1.00 93.38 127 ALA A CA 1
ATOM 1062 C C . ALA A 1 127 ? 8.620 6.696 -10.035 1.00 93.38 127 ALA A C 1
ATOM 1064 O O . ALA A 1 127 ? 8.606 5.849 -9.148 1.00 93.38 127 ALA A O 1
ATOM 1065 N N . ASN A 1 128 ? 9.638 7.549 -10.165 1.00 90.81 128 ASN A N 1
ATOM 1066 C CA . ASN A 1 128 ? 10.722 7.625 -9.191 1.00 90.81 128 ASN A CA 1
ATOM 1067 C C . ASN A 1 128 ? 10.296 8.460 -7.969 1.00 90.81 128 ASN A C 1
ATOM 1069 O O . ASN A 1 128 ? 10.220 9.691 -8.061 1.00 90.81 128 ASN A O 1
ATOM 1073 N N . ALA A 1 129 ? 10.083 7.805 -6.821 1.00 89.56 129 ALA A N 1
ATOM 1074 C CA . ALA A 1 129 ? 9.699 8.445 -5.559 1.00 89.56 129 ALA A CA 1
ATOM 1075 C C . ALA A 1 129 ? 10.645 9.590 -5.149 1.00 89.56 129 ALA A C 1
ATOM 1077 O O . ALA A 1 129 ? 10.181 10.620 -4.654 1.00 89.56 129 ALA A O 1
ATOM 1078 N N . PHE A 1 130 ? 11.946 9.479 -5.448 1.00 88.38 130 PHE A N 1
ATOM 1079 C CA . PHE A 1 130 ? 12.932 10.519 -5.143 1.00 88.38 130 PHE A CA 1
ATOM 1080 C C . PHE A 1 130 ? 12.677 11.824 -5.902 1.00 88.38 130 PHE A C 1
ATOM 1082 O O . PHE A 1 130 ? 13.009 12.895 -5.412 1.00 88.38 130 PHE A O 1
ATOM 1089 N N . SER A 1 131 ? 12.014 11.790 -7.056 1.00 87.81 131 SER A N 1
ATOM 1090 C CA . SER A 1 131 ? 11.718 12.997 -7.847 1.00 87.81 131 SER A CA 1
ATOM 1091 C C . SER A 1 131 ? 10.330 13.601 -7.604 1.00 87.81 131 SER A C 1
ATOM 1093 O O . SER A 1 131 ? 10.028 14.671 -8.129 1.00 87.81 131 SER A O 1
ATOM 1095 N N . LEU A 1 132 ? 9.470 12.941 -6.824 1.00 90.12 132 LEU A N 1
ATOM 1096 C CA . LEU A 1 132 ? 8.068 13.331 -6.692 1.00 90.12 132 LEU A CA 1
ATOM 1097 C C . LEU A 1 132 ? 7.794 14.252 -5.505 1.00 90.12 132 LEU A C 1
ATOM 1099 O O . LEU A 1 132 ? 8.353 14.103 -4.418 1.00 90.12 132 LEU A O 1
ATOM 1103 N N . THR A 1 133 ? 6.813 15.136 -5.660 1.00 92.50 133 THR A N 1
ATOM 1104 C CA . THR A 1 133 ? 6.121 15.689 -4.494 1.00 92.50 133 THR A CA 1
ATOM 1105 C C . THR A 1 133 ? 5.309 14.573 -3.841 1.00 92.50 133 THR A C 1
ATOM 1107 O O . THR A 1 133 ? 4.374 14.050 -4.446 1.00 92.50 133 THR A O 1
ATOM 1110 N N . LEU A 1 134 ? 5.681 14.197 -2.617 1.00 92.81 134 LEU A N 1
ATOM 1111 C CA . LEU A 1 134 ? 5.001 13.136 -1.880 1.00 92.81 134 LEU A CA 1
ATOM 1112 C C . LEU A 1 134 ? 3.623 13.614 -1.396 1.00 92.81 134 LEU A C 1
ATOM 1114 O O . LEU A 1 134 ? 3.495 14.759 -0.946 1.00 92.81 134 LEU A O 1
ATOM 1118 N N . PRO A 1 135 ? 2.587 12.763 -1.468 1.00 94.44 135 PRO A N 1
ATOM 1119 C CA . PRO A 1 135 ? 1.271 13.100 -0.946 1.00 94.44 135 PRO A CA 1
ATOM 1120 C C . PRO A 1 135 ? 1.323 13.238 0.576 1.00 94.44 135 PRO A C 1
ATOM 1122 O O . PRO A 1 135 ? 2.113 12.574 1.257 1.00 94.44 135 PRO A O 1
ATOM 1125 N N . LYS A 1 136 ? 0.421 14.056 1.125 1.00 96.12 136 LYS A N 1
ATOM 1126 C CA . LYS A 1 136 ? 0.158 14.019 2.562 1.00 96.12 136 LYS A CA 1
ATOM 1127 C C . LYS A 1 136 ? -0.348 12.627 2.944 1.00 96.12 136 LYS A C 1
ATOM 1129 O O . LYS A 1 136 ? -1.253 12.102 2.297 1.00 96.12 136 LYS A O 1
ATOM 1134 N N . HIS A 1 137 ? 0.268 12.030 3.957 1.00 95.62 137 HIS A N 1
ATOM 1135 C CA . HIS A 1 137 ? 0.029 10.640 4.339 1.00 95.62 137 HIS A CA 1
ATOM 1136 C C . HIS A 1 137 ? -0.016 10.474 5.857 1.00 95.62 137 HIS A C 1
ATOM 1138 O O . HIS A 1 137 ? 0.464 11.322 6.612 1.00 95.62 137 HIS A O 1
ATOM 1144 N N . HIS A 1 138 ? -0.655 9.394 6.292 1.00 95.00 138 HIS A N 1
ATOM 1145 C CA . HIS A 1 138 ? -0.896 9.085 7.701 1.00 95.00 138 HIS A CA 1
ATOM 1146 C C . HIS A 1 138 ? 0.027 7.980 8.192 1.00 95.00 138 HIS A C 1
ATOM 1148 O O . HIS A 1 138 ? 0.482 8.020 9.330 1.00 95.00 138 HIS A O 1
ATOM 1154 N N . ILE A 1 139 ? 0.291 7.014 7.316 1.00 93.62 139 ILE A N 1
ATOM 1155 C CA . ILE A 1 139 ? 1.175 5.890 7.566 1.00 93.62 139 ILE A CA 1
ATOM 1156 C C . ILE A 1 139 ? 2.266 5.942 6.501 1.00 93.62 139 ILE A C 1
ATOM 1158 O O . ILE A 1 139 ? 1.972 6.123 5.317 1.00 93.62 139 ILE A O 1
ATOM 1162 N N . TYR A 1 140 ? 3.515 5.810 6.913 1.00 92.19 140 TYR A N 1
ATOM 1163 C CA . TYR A 1 140 ? 4.637 5.563 6.021 1.00 92.19 140 TYR A CA 1
ATOM 1164 C C . TYR A 1 140 ? 5.128 4.142 6.264 1.00 92.19 140 TYR A C 1
ATOM 1166 O O . TYR A 1 140 ? 5.440 3.789 7.399 1.00 92.19 140 TYR A O 1
ATOM 1174 N N . PHE A 1 141 ? 5.138 3.334 5.207 1.00 88.88 141 PHE A N 1
ATOM 1175 C CA . PHE A 1 141 ? 5.657 1.976 5.249 1.00 88.88 141 PHE A CA 1
ATOM 1176 C C . PHE A 1 141 ? 7.078 1.986 4.696 1.00 88.88 141 PHE A C 1
ATOM 1178 O O . PHE A 1 141 ? 7.294 2.214 3.502 1.00 88.88 141 PHE A O 1
ATOM 1185 N N . GLU A 1 142 ? 8.047 1.799 5.580 1.00 83.88 142 GLU A N 1
ATOM 1186 C CA . GLU A 1 142 ? 9.456 1.766 5.244 1.00 83.88 142 GLU A CA 1
ATOM 1187 C C . GLU A 1 142 ? 9.936 0.320 5.150 1.00 83.88 142 GLU A C 1
ATOM 1189 O O . GLU A 1 142 ? 10.117 -0.360 6.158 1.00 83.88 142 GLU A O 1
ATOM 1194 N N . LYS A 1 143 ? 10.222 -0.118 3.923 1.00 74.19 143 LYS A N 1
ATOM 1195 C CA . LYS A 1 143 ? 10.927 -1.372 3.664 1.00 74.19 143 LYS A CA 1
ATOM 1196 C C . LYS A 1 143 ? 12.108 -1.122 2.737 1.00 74.19 143 LYS A C 1
ATOM 1198 O O . LYS A 1 143 ? 11.968 -0.405 1.755 1.00 74.19 143 LYS A O 1
ATOM 1203 N N . SER A 1 144 ? 13.274 -1.664 3.089 1.00 58.47 144 SER A N 1
ATOM 1204 C CA . SER A 1 144 ? 14.492 -1.822 2.267 1.00 58.47 144 SER A CA 1
ATOM 1205 C C . SER A 1 144 ? 14.780 -0.749 1.199 1.00 58.47 144 SER A C 1
ATOM 1207 O O . SER A 1 144 ? 15.044 -1.059 0.040 1.00 58.47 144 SER A O 1
ATOM 1209 N N . PHE A 1 145 ? 14.818 0.521 1.605 1.00 55.97 145 PHE A N 1
ATOM 1210 C CA . PHE A 1 145 ? 15.280 1.633 0.762 1.00 55.97 145 PHE A CA 1
ATOM 1211 C C . PHE A 1 145 ? 16.594 2.264 1.225 1.00 55.97 145 PHE A C 1
ATOM 1213 O O . PHE A 1 145 ? 17.140 3.118 0.528 1.00 55.97 145 PHE A O 1
ATOM 1220 N N . THR A 1 146 ? 17.096 1.883 2.396 1.00 52.88 146 THR A N 1
ATOM 1221 C CA . THR A 1 146 ? 18.142 2.624 3.113 1.00 52.88 146 THR A CA 1
ATOM 1222 C C . THR A 1 146 ? 19.407 2.808 2.274 1.00 52.88 146 THR A C 1
ATOM 1224 O O . THR A 1 146 ? 19.894 3.925 2.144 1.00 52.88 146 THR A O 1
ATOM 1227 N N . ILE A 1 147 ? 19.856 1.755 1.583 1.00 51.03 147 ILE A N 1
ATOM 1228 C CA . ILE A 1 147 ? 21.090 1.794 0.781 1.00 51.03 147 ILE A CA 1
ATOM 1229 C C . ILE A 1 147 ? 20.949 2.722 -0.439 1.00 51.03 147 ILE A C 1
ATOM 1231 O O . ILE A 1 147 ? 21.865 3.474 -0.752 1.00 51.03 147 ILE A O 1
ATOM 1235 N N . MET A 1 148 ? 19.795 2.721 -1.117 1.00 56.88 148 MET A N 1
ATOM 1236 C CA . MET A 1 148 ? 19.578 3.578 -2.293 1.00 56.88 148 MET A CA 1
ATOM 1237 C C . MET A 1 148 ? 19.235 5.029 -1.916 1.00 56.88 148 MET A C 1
ATOM 1239 O O . MET A 1 148 ? 19.533 5.949 -2.674 1.00 56.88 148 MET A O 1
ATOM 1243 N N . LYS A 1 149 ? 18.620 5.266 -0.750 1.00 62.75 149 LYS A N 1
ATOM 1244 C CA . LYS A 1 149 ? 18.316 6.621 -0.261 1.00 62.75 149 LYS A CA 1
ATOM 1245 C C . LYS A 1 149 ? 19.592 7.425 -0.025 1.00 62.75 149 LYS A C 1
ATOM 1247 O O . LYS A 1 149 ? 19.690 8.548 -0.509 1.00 62.75 149 LYS A O 1
ATOM 1252 N N . GLU A 1 150 ? 20.561 6.845 0.680 1.00 58.66 150 GLU A N 1
ATOM 1253 C CA . GLU A 1 150 ? 21.795 7.542 1.064 1.00 58.66 150 GLU A CA 1
ATOM 1254 C C . GLU A 1 150 ? 22.630 7.975 -0.147 1.00 58.66 150 GLU A C 1
ATOM 1256 O O . GLU A 1 150 ? 23.210 9.061 -0.138 1.00 58.66 150 GLU A O 1
ATOM 1261 N N . GLU A 1 151 ? 22.654 7.162 -1.205 1.00 63.91 151 GLU A N 1
ATOM 1262 C CA . GLU A 1 151 ? 23.430 7.451 -2.413 1.00 63.91 151 GLU A CA 1
ATOM 1263 C C . GLU A 1 151 ? 22.730 8.452 -3.349 1.00 63.91 151 GLU A C 1
ATOM 1265 O O . GLU A 1 151 ? 23.390 9.317 -3.929 1.00 63.91 151 GLU A O 1
ATOM 1270 N N . PHE A 1 152 ? 21.402 8.367 -3.500 1.00 70.00 152 PHE A N 1
ATOM 1271 C CA . PHE A 1 152 ? 20.682 9.094 -4.556 1.00 70.00 152 PHE A CA 1
ATOM 1272 C C . PHE A 1 152 ? 19.808 10.259 -4.072 1.00 70.00 152 PHE A C 1
ATOM 1274 O O . PHE A 1 152 ? 19.544 11.173 -4.856 1.00 70.00 152 PHE A O 1
ATOM 1281 N N . CYS A 1 153 ? 19.319 10.240 -2.829 1.00 77.94 153 CYS A N 1
ATOM 1282 C CA . CYS A 1 153 ? 18.459 11.292 -2.275 1.00 77.94 153 CYS A CA 1
ATOM 1283 C C . CYS A 1 153 ? 18.521 11.289 -0.734 1.00 77.94 153 CYS A C 1
ATOM 1285 O O . CYS A 1 153 ? 17.583 10.822 -0.076 1.00 77.94 153 CYS A O 1
ATOM 1287 N N . PRO A 1 154 ? 19.615 11.797 -0.138 1.00 78.69 154 PRO A N 1
ATOM 1288 C CA . PRO A 1 154 ? 19.823 11.770 1.312 1.00 78.69 154 PRO A CA 1
ATOM 1289 C C . PRO A 1 154 ? 18.750 12.545 2.100 1.00 78.69 154 PRO A C 1
ATOM 1291 O O . PRO A 1 154 ? 18.509 12.271 3.274 1.00 78.69 154 PRO A O 1
ATOM 1294 N N . GLU A 1 155 ? 18.064 13.494 1.462 1.00 84.12 155 GLU A N 1
ATOM 1295 C CA . GLU A 1 155 ? 16.961 14.274 2.030 1.00 84.12 155 GLU A CA 1
ATOM 1296 C C . GLU A 1 155 ? 15.574 13.612 1.894 1.00 84.12 155 GLU A C 1
ATOM 1298 O O . GLU A 1 155 ? 14.559 14.203 2.277 1.00 84.12 155 GLU A O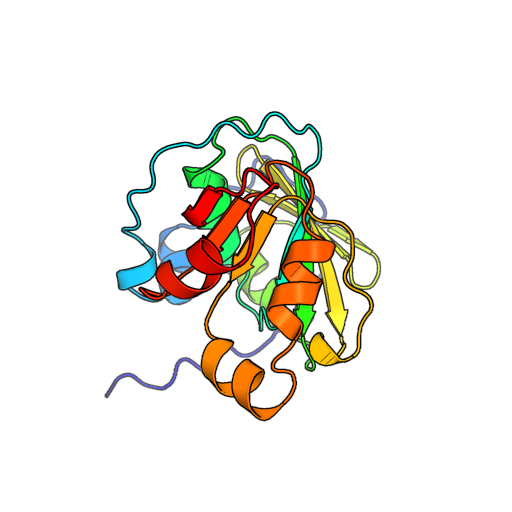 1
ATOM 1303 N N . PHE A 1 156 ? 15.483 12.402 1.330 1.00 85.62 156 PHE A N 1
ATOM 1304 C CA . PHE A 1 156 ? 14.197 11.748 1.073 1.00 85.62 156 PHE A CA 1
ATOM 1305 C C . PHE A 1 156 ? 13.380 11.520 2.349 1.00 85.62 156 PHE A C 1
ATOM 1307 O O . PHE A 1 156 ? 12.187 11.829 2.373 1.00 85.62 156 PHE A O 1
ATOM 1314 N N . ASP A 1 157 ? 14.012 11.053 3.426 1.00 82.44 157 ASP A N 1
ATOM 1315 C CA . ASP A 1 157 ? 13.313 10.803 4.690 1.00 82.44 157 ASP A CA 1
ATOM 1316 C C . ASP A 1 157 ? 12.731 12.093 5.278 1.00 82.44 157 ASP A C 1
ATOM 1318 O O . ASP A 1 157 ? 11.617 12.100 5.794 1.00 82.44 157 ASP A O 1
ATOM 1322 N N . GLU A 1 158 ? 13.418 13.226 5.132 1.00 86.50 158 GLU A N 1
ATOM 1323 C CA . GLU A 1 158 ? 12.906 14.518 5.599 1.00 86.50 158 GLU A CA 1
ATOM 1324 C C . GLU A 1 158 ? 11.653 14.933 4.829 1.00 86.50 158 GLU A C 1
ATOM 1326 O O . GLU A 1 158 ? 10.675 15.381 5.432 1.00 86.50 158 GLU A O 1
ATOM 1331 N N . ARG A 1 159 ? 11.629 14.682 3.516 1.00 90.25 159 ARG A N 1
ATOM 1332 C CA . ARG A 1 159 ? 10.449 14.917 2.676 1.00 90.25 159 ARG A CA 1
ATOM 1333 C C . ARG A 1 159 ? 9.286 14.010 3.053 1.00 90.25 159 ARG A C 1
ATOM 1335 O O . ARG A 1 159 ? 8.144 14.475 3.074 1.00 90.25 159 ARG A O 1
ATOM 1342 N N . VAL A 1 160 ? 9.556 12.743 3.368 1.00 90.38 160 VAL A N 1
ATOM 1343 C CA . VAL A 1 160 ? 8.543 11.820 3.894 1.00 90.38 160 VAL A CA 1
ATOM 1344 C C . VAL A 1 160 ? 7.979 12.376 5.203 1.00 90.38 160 VAL A C 1
ATOM 1346 O O . VAL A 1 160 ? 6.774 12.586 5.311 1.00 90.38 160 VAL A O 1
ATOM 1349 N N . LEU A 1 161 ? 8.834 12.738 6.161 1.00 89.06 161 LEU A N 1
ATOM 1350 C CA . LEU A 1 161 ? 8.415 13.296 7.450 1.00 89.06 161 LEU A CA 1
ATOM 1351 C C . LEU A 1 161 ? 7.654 14.629 7.320 1.00 89.06 161 LEU A C 1
ATOM 1353 O O . LEU A 1 161 ? 6.765 14.943 8.124 1.00 89.06 161 LEU A O 1
ATOM 1357 N N . ASP A 1 162 ? 8.006 15.472 6.351 1.00 91.69 162 ASP A N 1
ATOM 1358 C CA . ASP A 1 162 ? 7.284 16.708 6.030 1.00 91.69 162 ASP A CA 1
ATOM 1359 C C . ASP A 1 162 ? 5.892 16.441 5.473 1.00 91.69 162 ASP A C 1
ATOM 1361 O O . ASP A 1 162 ? 4.924 17.131 5.830 1.00 91.69 162 ASP A O 1
ATOM 1365 N N . ALA A 1 163 ? 5.772 15.424 4.628 1.00 94.56 163 ALA A N 1
ATOM 1366 C CA . ALA A 1 163 ? 4.505 14.976 4.082 1.00 94.56 163 ALA A CA 1
ATOM 1367 C C . ALA A 1 163 ? 3.662 14.179 5.103 1.00 94.56 163 ALA A C 1
ATOM 1369 O O . ALA A 1 163 ? 2.435 14.183 5.000 1.00 94.56 163 ALA A O 1
ATOM 1370 N N . LEU A 1 164 ? 4.277 13.602 6.136 1.00 92.69 164 LEU A N 1
ATOM 1371 C CA . LEU A 1 164 ? 3.585 12.886 7.204 1.00 92.69 164 LEU A CA 1
ATOM 1372 C C . LEU A 1 164 ? 2.729 13.840 8.061 1.00 92.69 164 LEU A C 1
ATOM 1374 O O . LEU A 1 164 ? 3.190 14.895 8.535 1.00 92.69 164 LEU A O 1
ATOM 1378 N N . HIS A 1 165 ? 1.463 13.464 8.255 1.00 91.44 165 HIS A N 1
ATOM 1379 C CA . HIS A 1 165 ? 0.532 14.154 9.145 1.00 91.44 165 HIS A CA 1
ATOM 1380 C C . HIS A 1 165 ? 1.028 14.157 10.601 1.00 91.44 165 HIS A C 1
ATOM 1382 O O . HIS A 1 165 ? 1.872 13.361 11.012 1.00 91.44 165 HIS A O 1
ATOM 1388 N N . GLU A 1 166 ? 0.516 15.092 11.402 1.00 84.94 166 GLU A N 1
ATOM 1389 C CA . GLU A 1 166 ? 0.758 15.069 12.845 1.00 84.94 166 GLU A CA 1
ATOM 1390 C C . GLU A 1 166 ? 0.177 13.779 13.442 1.00 84.94 166 GLU A C 1
ATOM 1392 O O . GLU A 1 166 ? -0.932 13.392 13.073 1.00 84.94 166 GLU A O 1
ATOM 1397 N N . LYS A 1 167 ? 0.914 13.119 14.350 1.00 82.94 167 LYS A N 1
ATOM 1398 C CA . LYS A 1 167 ? 0.582 11.775 14.863 1.00 82.94 167 LYS A CA 1
ATOM 1399 C C . LYS A 1 167 ? 0.568 10.690 13.786 1.00 82.94 167 LYS A C 1
ATOM 1401 O O . LYS A 1 167 ? -0.054 9.651 13.977 1.00 82.94 167 LYS A O 1
ATOM 1406 N N . GLY A 1 168 ? 1.234 10.939 12.660 1.00 86.25 168 GLY A N 1
ATOM 1407 C CA . GLY A 1 168 ?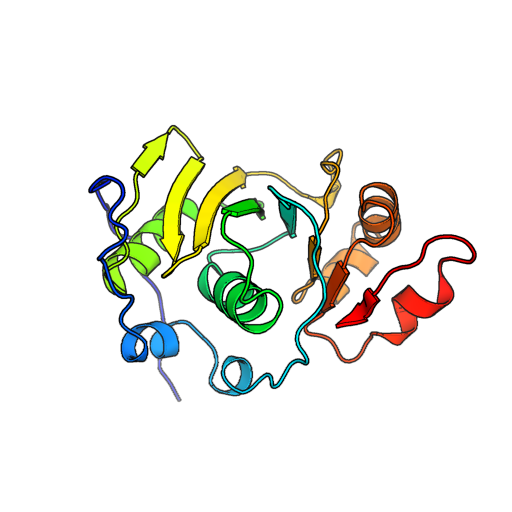 1.478 9.909 11.670 1.00 86.25 168 GLY A CA 1
ATOM 1408 C C . GLY A 1 168 ? 2.363 8.795 12.224 1.00 86.25 168 GLY A C 1
ATOM 1409 O O . GLY A 1 168 ? 3.123 8.985 13.181 1.00 86.25 168 GLY A O 1
ATOM 1410 N N . ILE A 1 169 ? 2.229 7.636 11.601 1.00 87.88 169 ILE A N 1
ATOM 1411 C CA . ILE A 1 169 ? 2.855 6.388 12.013 1.00 87.88 169 ILE A CA 1
ATOM 1412 C C . ILE A 1 169 ? 3.889 5.997 10.966 1.00 87.88 169 ILE A C 1
ATOM 1414 O O . ILE A 1 169 ? 3.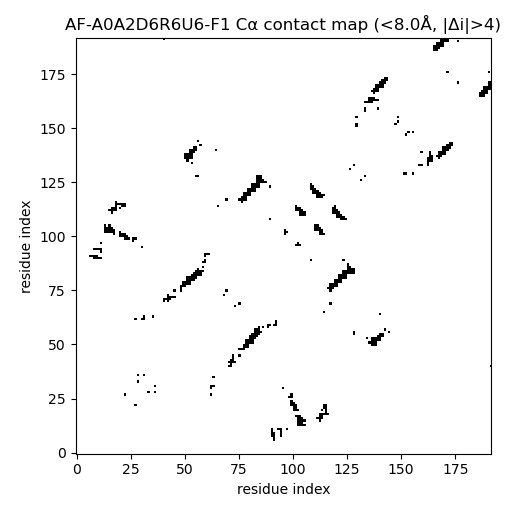634 6.107 9.765 1.00 87.88 169 ILE A O 1
ATOM 1418 N N . ILE A 1 170 ? 5.045 5.540 11.425 1.00 87.12 170 ILE A N 1
ATOM 1419 C CA . ILE A 1 170 ? 6.075 4.941 10.585 1.00 87.12 170 ILE A CA 1
ATOM 1420 C C . ILE A 1 170 ? 6.171 3.478 10.987 1.00 87.12 170 ILE A C 1
ATOM 1422 O O . ILE A 1 170 ? 6.399 3.187 12.157 1.00 87.12 170 ILE A O 1
ATOM 1426 N N . ILE A 1 171 ? 5.954 2.596 10.017 1.00 84.19 171 ILE A N 1
ATOM 1427 C CA . ILE A 1 171 ? 6.166 1.156 10.158 1.00 84.19 171 ILE A CA 1
ATOM 1428 C C . ILE A 1 171 ? 7.502 0.874 9.481 1.00 84.19 171 ILE A C 1
ATOM 1430 O O . ILE A 1 171 ? 7.613 1.139 8.281 1.00 84.19 171 ILE A O 1
ATOM 1434 N N . SER A 1 172 ? 8.508 0.425 10.233 1.00 77.94 172 SER A N 1
ATOM 1435 C CA . SER A 1 172 ? 9.857 0.188 9.700 1.00 77.94 172 SER A CA 1
ATOM 1436 C C . SER A 1 172 ? 10.286 -1.259 9.896 1.00 77.94 172 SER A C 1
ATOM 1438 O O . SER A 1 172 ? 10.315 -1.760 11.012 1.00 77.94 172 SER A O 1
ATOM 1440 N N . ASP A 1 173 ? 10.696 -1.904 8.806 1.00 64.88 173 ASP A N 1
ATOM 1441 C CA . ASP A 1 173 ? 11.253 -3.267 8.806 1.00 64.88 173 ASP A CA 1
ATOM 1442 C C . ASP A 1 173 ? 12.780 -3.268 9.054 1.00 64.88 173 ASP A C 1
ATOM 1444 O O . ASP A 1 173 ? 13.525 -4.127 8.589 1.00 64.88 173 ASP A O 1
ATOM 1448 N N . SER A 1 174 ? 13.307 -2.228 9.709 1.00 56.91 174 SER A N 1
ATOM 1449 C CA . SER A 1 174 ? 14.740 -2.094 9.976 1.00 56.91 174 SER A CA 1
ATOM 1450 C C . SER A 1 174 ? 15.005 -1.813 11.449 1.00 56.91 174 SER A C 1
ATOM 1452 O O . SER A 1 174 ? 14.359 -0.961 12.054 1.00 56.91 174 SER A O 1
ATOM 1454 N N . ASP A 1 175 ? 16.051 -2.433 12.007 1.00 47.53 175 ASP A N 1
ATOM 1455 C CA . ASP A 1 175 ? 16.568 -2.140 13.357 1.00 47.53 175 ASP A CA 1
ATOM 1456 C C . ASP A 1 175 ? 17.045 -0.669 13.531 1.00 47.53 175 ASP A C 1
ATOM 1458 O O . ASP A 1 175 ? 17.578 -0.295 14.574 1.00 47.53 175 ASP A O 1
ATOM 1462 N N . HIS A 1 176 ? 16.872 0.196 12.521 1.00 46.12 176 HIS A N 1
ATOM 1463 C CA . HIS A 1 176 ? 17.382 1.571 12.438 1.00 46.12 176 HIS A CA 1
ATOM 1464 C C . HIS A 1 176 ? 16.404 2.628 12.978 1.00 46.12 176 HIS A C 1
ATOM 1466 O O . HIS A 1 176 ? 16.466 3.802 12.598 1.00 46.12 176 HIS A O 1
ATOM 1472 N N . SER A 1 177 ? 15.529 2.252 13.915 1.00 47.53 177 SER A N 1
ATOM 1473 C CA . SER A 1 177 ? 14.608 3.183 14.589 1.00 47.53 177 SER A CA 1
ATOM 1474 C C . SER A 1 177 ? 15.313 4.435 15.157 1.00 47.53 177 SER A C 1
ATOM 1476 O O . SER A 1 177 ? 14.724 5.518 15.215 1.00 47.53 177 SER A O 1
ATOM 1478 N N . GLU A 1 178 ? 16.609 4.351 15.484 1.00 44.94 178 GLU A N 1
ATOM 1479 C CA . GLU A 1 178 ? 17.428 5.459 15.997 1.00 44.94 178 GLU A CA 1
ATOM 1480 C C . GLU A 1 178 ? 17.578 6.663 15.036 1.00 44.94 178 GLU A C 1
ATOM 1482 O O . GLU A 1 178 ? 17.675 7.809 15.497 1.00 44.94 178 GLU A O 1
ATOM 1487 N N . THR A 1 179 ? 17.554 6.460 13.711 1.00 49.09 179 THR A N 1
ATOM 1488 C CA . THR A 1 179 ? 17.817 7.531 12.724 1.00 49.09 179 THR A CA 1
ATOM 1489 C C . THR A 1 179 ? 16.669 8.537 12.619 1.00 49.09 179 THR A C 1
ATOM 1491 O O . THR A 1 179 ? 16.888 9.723 12.356 1.00 49.09 179 THR A O 1
ATOM 1494 N N . PHE A 1 180 ? 15.435 8.104 12.871 1.00 48.97 180 PHE A N 1
ATOM 1495 C CA . PHE A 1 180 ? 14.280 8.997 12.845 1.00 48.97 180 PHE A CA 1
ATOM 1496 C C . PHE A 1 180 ? 13.996 9.660 14.201 1.00 48.97 180 PHE A C 1
ATOM 1498 O O . PHE A 1 180 ? 13.509 10.795 14.237 1.00 48.97 180 PHE A O 1
ATOM 1505 N N . HIS A 1 181 ? 14.342 9.002 15.316 1.00 45.81 181 HIS A N 1
ATOM 1506 C CA . HIS A 1 181 ? 14.177 9.553 16.667 1.00 45.81 181 HIS A CA 1
ATOM 1507 C C . HIS A 1 181 ? 14.963 10.853 16.891 1.00 45.81 181 HIS A C 1
ATOM 1509 O O . HIS A 1 181 ? 14.528 11.719 17.649 1.00 45.81 181 HIS A O 1
ATOM 1515 N N . THR A 1 182 ? 16.092 11.027 16.205 1.00 43.41 182 THR A N 1
ATOM 1516 C CA . THR A 1 182 ? 16.968 12.200 16.343 1.00 43.41 182 THR A CA 1
ATOM 1517 C C . THR A 1 182 ? 16.503 13.429 15.555 1.00 43.41 182 THR A C 1
ATOM 1519 O O . THR A 1 182 ? 16.985 14.529 15.821 1.00 43.41 182 THR A O 1
ATOM 1522 N N . LYS A 1 183 ? 15.562 13.296 14.607 1.00 49.28 183 LYS A N 1
ATOM 1523 C CA . LYS A 1 183 ? 15.308 14.352 13.611 1.00 49.28 183 LYS A CA 1
ATOM 1524 C C . LYS A 1 183 ? 14.166 15.332 13.904 1.00 49.28 183 LYS A C 1
ATOM 1526 O O . LYS A 1 183 ? 14.060 16.303 13.156 1.00 49.28 183 LYS A O 1
ATOM 1531 N N . ARG A 1 184 ? 13.319 15.171 14.939 1.00 50.28 184 ARG A N 1
ATOM 1532 C CA . ARG A 1 184 ? 12.233 16.153 15.205 1.00 50.28 184 ARG A CA 1
ATOM 1533 C C . ARG A 1 184 ? 11.867 16.386 16.668 1.00 50.28 184 ARG A C 1
ATOM 1535 O O . ARG A 1 184 ? 11.030 15.691 17.236 1.00 50.28 184 ARG A O 1
ATOM 1542 N N . GLU A 1 185 ? 12.329 17.513 17.198 1.00 45.03 185 GLU A N 1
ATOM 1543 C CA . GLU A 1 185 ? 11.628 18.238 18.258 1.00 45.03 185 GLU A CA 1
ATOM 1544 C C . GLU A 1 185 ? 10.374 18.909 17.653 1.00 45.03 185 GLU A C 1
ATOM 1546 O O . GLU A 1 185 ? 10.482 19.855 16.877 1.00 45.03 185 GLU A O 1
ATOM 1551 N N . GLY A 1 186 ? 9.167 18.403 17.946 1.00 45.25 186 GLY A N 1
ATOM 1552 C CA . GLY A 1 186 ? 7.910 19.134 17.680 1.00 45.25 186 GLY A CA 1
ATOM 1553 C C . GLY A 1 186 ? 6.763 18.375 16.996 1.00 45.25 186 GLY A C 1
ATOM 1554 O O . GLY A 1 186 ? 5.625 18.829 17.086 1.00 45.25 186 GLY A O 1
ATOM 1555 N N . LYS A 1 187 ? 6.997 17.210 16.371 1.00 47.09 187 LYS A N 1
ATOM 1556 C CA . LYS A 1 187 ? 5.924 16.311 15.889 1.00 47.09 187 LYS A CA 1
ATOM 1557 C C . LYS A 1 187 ? 5.915 15.034 16.730 1.00 47.09 187 LYS A C 1
ATOM 1559 O O . LYS A 1 187 ? 6.944 14.380 16.848 1.00 47.09 187 LYS A O 1
ATOM 1564 N N . LYS A 1 188 ? 4.757 14.648 17.278 1.00 51.97 188 LYS A N 1
ATOM 1565 C CA . LYS A 1 188 ? 4.580 13.302 17.847 1.00 51.97 188 LYS A CA 1
ATOM 1566 C C . LYS A 1 188 ? 4.496 12.319 16.681 1.00 51.97 188 LYS A C 1
ATOM 1568 O O . LYS A 1 188 ? 3.500 12.337 15.966 1.00 51.97 188 LYS A O 1
ATOM 1573 N N . ILE A 1 189 ? 5.555 11.551 16.461 1.00 56.81 189 ILE A N 1
ATOM 1574 C CA . ILE A 1 189 ? 5.633 10.479 15.463 1.00 56.81 189 ILE A CA 1
ATOM 1575 C C . ILE A 1 189 ? 5.791 9.179 16.235 1.00 56.81 189 ILE A C 1
ATOM 1577 O O . ILE A 1 189 ? 6.521 9.145 17.228 1.00 56.81 189 ILE A O 1
ATOM 1581 N N . GLN A 1 190 ? 5.087 8.143 15.797 1.00 57.78 190 GLN A N 1
ATOM 1582 C CA . GLN A 1 190 ? 5.207 6.821 16.381 1.00 57.78 190 GLN A CA 1
ATOM 1583 C C . GLN A 1 190 ? 5.979 5.901 15.441 1.00 57.78 190 GLN A C 1
ATOM 1585 O O . GLN A 1 190 ? 5.622 5.791 14.268 1.00 57.78 190 GLN A O 1
ATOM 1590 N N . PHE A 1 191 ? 7.022 5.276 15.982 1.00 55.56 191 PHE A N 1
ATOM 1591 C CA . PHE A 1 191 ? 7.786 4.218 15.332 1.00 55.56 191 PHE A CA 1
ATOM 1592 C C . PHE A 1 191 ? 7.256 2.886 15.815 1.00 55.56 191 PHE A C 1
ATOM 1594 O O . PHE A 1 191 ? 7.011 2.719 17.015 1.00 55.56 191 PHE A O 1
ATOM 1601 N N . ILE A 1 192 ? 7.039 2.000 14.858 1.00 55.66 192 ILE A N 1
ATOM 1602 C CA . ILE A 1 192 ? 6.548 0.651 15.056 1.00 55.66 192 ILE A CA 1
ATOM 1603 C C . ILE A 1 192 ? 7.459 -0.281 14.274 1.00 55.66 192 ILE A C 1
ATOM 1605 O O . ILE A 1 192 ? 7.686 0.024 13.077 1.00 55.66 192 ILE A O 1
#

Nearest PDB structures (foldseek):
  2f8l-assembly1_A  TM=4.963E-01  e=8.368E-03  Listeria monocytogenes
  4wqm-assembly1_A  TM=3.675E-01  e=8.997E-02  Ectopseudomonas mendocina
  1fdr-assembly1_A  TM=3.308E-01  e=9.578E-02  Escherichia coli
  1lqp-assembly1_B  TM=4.542E-01  e=7.534E-01  Pseudomonas aeruginosa
  3g12-assembly1_B  TM=4.782E-01  e=1.498E+00  Bdellovibrio bacteriovorus HD100

pLDDT: mean 81.57, std 17.43, range [34.66, 98.44]

Sequence (192 aa):
MSDPIMFIPRMVEPKGINKQAIPNRDKIREYCFDDEHDVRVEEQPLIIEHPLLLYPGSGCDIFHPLLHVEQLFPSLQKITFHFIDQDNYLAMIKTMLDDVGVHFAQDKQQLQFWWHDLFVTLHFQIANAFSLTLPKHHIYFEKSFTIMKEEFCPEFDERVLDALHEKGIIISDSDHSETFHTKREGKKIQFI